Protein AF-A0A9D1N0G6-F1 (afdb_monomer_lite)

Secondary structure (DSSP, 8-state):
-PPPPHHHHHHHHHTSHHHHHHHHHHHHHHHHHHHHHHHHHHHHHHHHHT--EEEEE-PPPHHHHHHHHHHHHHTTTT-GGGHHHHHHHHH-TTTTS---S-EEEEE---TTT-TT--HHHHHHHHHHHHHHH-TTEEEEEEEEEEETT---SS-HHHHHHHHT-EEE-TTS-EEEPEEEEEEESS---EEEEEEEETTEEEEEEEEEHHHHHHHHHHHHHHHHHTTPPP--TTS-HHHHHHHHHHHHHHHHHHHSHHHHHHHIIIIIHHHHHHHHHHHHHT-SS---PPPPTTS-GGGSHHHHHHTT--

Sequence (310 aa):
MIKPTMFDAFVNTMKKSHIAKQSAKKAVAHAQQNAAKLEQTAQDILTKSGADAKVSCRVKSVDSTASKQIRYLKDFDTYENKRNDVLNIILGSGMREIIGDSYGMRFIYNAEKTKGKDTAKLIYDTMLDYAKNKKDFSVSVIENYFGNGIKPYADNSVMQNFAKLTYKNPRGQICHTTSVNAPKKSGYTRTNTSANIFGVNTEIQGGGKLTTLWGDVEHFLYDVRMGKSPDLSKLTDEQKIIAKSIINDYKALTANNKQHEVFNKEYLSKIWGSLRKSEIKGLDTPELPAFPQGFPDTLRAENIMKLAHV

Radius of gyration: 20.38 Å; chains: 1; bounding box: 54×47×48 Å

pLDDT: mean 74.46, std 13.84, range [32.88, 94.69]

Organism: NCBI:txid2840847

InterPro domains:
  IPR043519 Nucleotidyltransferase superfamily [G3DSA:3.30.460.10] (13-206)

Structure (mmCIF, N/CA/C/O backbone):
data_AF-A0A9D1N0G6-F1
#
_entry.id   AF-A0A9D1N0G6-F1
#
loop_
_atom_site.group_PDB
_atom_site.id
_atom_site.type_symbol
_atom_site.label_atom_id
_atom_site.label_alt_id
_atom_site.label_comp_id
_atom_site.label_asym_id
_atom_site.label_entity_id
_atom_site.label_seq_id
_atom_site.pdbx_PDB_ins_code
_atom_site.Cartn_x
_atom_site.Cartn_y
_atom_site.Cartn_z
_atom_site.occupancy
_atom_site.B_iso_or_equiv
_atom_site.auth_seq_id
_atom_site.auth_comp_id
_atom_site.auth_asym_id
_atom_site.auth_atom_id
_atom_site.pdbx_PDB_model_num
ATOM 1 N N . MET A 1 1 ? -27.594 -29.798 -18.840 1.00 42.28 1 MET A N 1
ATOM 2 C CA . MET A 1 1 ? -27.078 -28.417 -18.692 1.00 42.28 1 MET A CA 1
ATOM 3 C C . MET A 1 1 ? -27.378 -27.958 -17.275 1.00 42.28 1 MET A C 1
ATOM 5 O O . MET A 1 1 ? -28.549 -27.835 -16.937 1.00 42.28 1 MET A O 1
ATOM 9 N N . ILE A 1 2 ? -26.361 -27.788 -16.429 1.00 43.81 2 ILE A N 1
ATOM 10 C CA . ILE A 1 2 ? -26.557 -27.237 -15.080 1.00 43.81 2 ILE A CA 1
ATOM 11 C C . ILE A 1 2 ? -26.850 -25.745 -15.256 1.00 43.81 2 ILE A C 1
ATOM 13 O O . ILE A 1 2 ? -26.057 -25.035 -15.874 1.00 43.81 2 ILE A O 1
ATOM 17 N N . LYS A 1 3 ? -28.018 -25.279 -14.797 1.00 43.78 3 LYS A N 1
ATOM 18 C CA . LYS A 1 3 ? -28.353 -23.851 -14.855 1.00 43.78 3 LYS A CA 1
ATOM 19 C C . LYS A 1 3 ? -27.408 -23.094 -13.912 1.00 43.78 3 LYS A C 1
ATOM 21 O O . LYS A 1 3 ? -27.254 -23.542 -12.775 1.00 43.78 3 LYS A O 1
ATOM 26 N N . PRO A 1 4 ? -26.799 -21.974 -14.343 1.00 52.84 4 PRO A N 1
ATOM 27 C CA . PRO A 1 4 ? -26.012 -21.142 -13.444 1.00 52.84 4 PRO A CA 1
ATOM 28 C C . PRO A 1 4 ? -26.885 -20.707 -12.268 1.00 52.84 4 PRO A C 1
ATOM 30 O O . PRO A 1 4 ? -28.045 -20.324 -12.449 1.00 52.84 4 PRO A O 1
ATOM 33 N N . THR A 1 5 ? -26.336 -20.790 -11.061 1.00 70.44 5 THR A N 1
ATOM 34 C CA . THR A 1 5 ? -27.016 -20.303 -9.861 1.00 70.44 5 THR A CA 1
ATOM 35 C C . THR A 1 5 ? -27.226 -18.786 -9.966 1.00 70.44 5 THR A C 1
ATOM 37 O O . THR A 1 5 ? -26.545 -18.100 -10.733 1.00 70.44 5 THR A O 1
ATOM 40 N N . MET A 1 6 ? -28.145 -18.211 -9.177 1.00 64.12 6 MET A N 1
ATOM 41 C CA . MET A 1 6 ? -28.275 -16.741 -9.108 1.00 64.12 6 MET A CA 1
ATOM 42 C C . MET A 1 6 ? -26.950 -16.065 -8.727 1.00 64.12 6 MET A C 1
ATOM 44 O O . MET A 1 6 ? -26.670 -14.946 -9.156 1.00 64.12 6 MET A O 1
ATOM 48 N N . PHE A 1 7 ? -26.114 -16.775 -7.969 1.00 65.75 7 PHE A N 1
ATOM 49 C CA . PHE A 1 7 ? -24.772 -16.346 -7.624 1.00 65.75 7 PHE A CA 1
ATOM 50 C C . PHE A 1 7 ? -23.838 -16.311 -8.848 1.00 65.75 7 PHE A C 1
ATOM 52 O O . PHE A 1 7 ? -23.181 -15.299 -9.089 1.00 65.75 7 PHE A O 1
ATOM 59 N N . ASP A 1 8 ? -23.851 -17.349 -9.686 1.00 65.88 8 ASP A N 1
ATOM 60 C CA . ASP A 1 8 ? -23.075 -17.382 -10.933 1.00 65.88 8 ASP A CA 1
ATOM 61 C C . ASP A 1 8 ? -23.524 -16.288 -11.909 1.00 65.88 8 ASP A C 1
ATOM 63 O O . ASP A 1 8 ? -22.701 -15.620 -12.536 1.00 65.88 8 ASP A O 1
ATOM 67 N N . ALA A 1 9 ? -24.836 -16.052 -12.012 1.00 71.00 9 ALA A N 1
ATOM 68 C CA . ALA A 1 9 ? -25.393 -14.976 -12.829 1.00 71.00 9 ALA A CA 1
ATOM 69 C C . ALA A 1 9 ? -24.945 -13.588 -12.333 1.00 71.00 9 ALA A C 1
ATOM 71 O O . ALA A 1 9 ? -24.590 -12.720 -13.139 1.00 71.00 9 ALA A O 1
ATOM 72 N N . PHE A 1 10 ? -24.900 -13.391 -11.014 1.00 73.38 10 PHE A N 1
ATOM 73 C CA . PHE A 1 10 ? -24.382 -12.179 -10.385 1.00 73.38 10 PHE A CA 1
ATOM 74 C C . PHE A 1 10 ? -22.885 -11.980 -10.662 1.00 73.38 10 PHE A C 1
ATOM 76 O O . PHE A 1 10 ? -22.494 -10.931 -11.180 1.00 73.38 10 PHE A O 1
ATOM 83 N N . VAL A 1 11 ? -22.052 -12.995 -10.405 1.00 71.94 11 VAL A N 1
ATOM 84 C CA . VAL A 1 11 ? -20.603 -12.955 -10.665 1.00 71.94 11 VAL A CA 1
ATOM 85 C C . VAL A 1 11 ? -20.325 -12.653 -12.139 1.00 71.94 11 VAL A C 1
ATOM 87 O O . VAL A 1 11 ? -19.529 -11.765 -12.454 1.00 71.94 11 VAL A O 1
ATOM 90 N N . ASN A 1 12 ? -21.017 -13.328 -13.056 1.00 74.94 12 ASN A N 1
ATOM 91 C CA . ASN A 1 12 ? -20.853 -13.123 -14.496 1.00 74.94 12 ASN A CA 1
ATOM 92 C C . ASN A 1 12 ? -21.311 -11.733 -14.955 1.00 74.94 12 ASN A C 1
ATOM 94 O O . ASN A 1 12 ? -20.715 -11.156 -15.865 1.00 74.94 12 ASN A O 1
ATOM 98 N N . THR A 1 13 ? -22.328 -11.160 -14.311 1.00 77.62 13 THR A N 1
ATOM 99 C CA . THR A 1 13 ? -22.779 -9.790 -14.591 1.00 77.62 13 THR A CA 1
ATOM 100 C C . THR A 1 13 ? -21.769 -8.760 -14.099 1.00 77.62 13 THR A C 1
ATOM 102 O O . THR A 1 13 ? -21.418 -7.843 -14.839 1.00 77.62 13 THR A O 1
ATOM 105 N N . MET A 1 14 ? -21.234 -8.937 -12.892 1.00 71.81 14 MET A N 1
ATOM 106 C CA . MET A 1 14 ? -20.288 -7.995 -12.292 1.00 71.81 14 MET A CA 1
ATOM 107 C C . MET A 1 14 ? -18.887 -8.063 -12.914 1.00 71.81 14 MET A C 1
ATOM 109 O O . MET A 1 14 ? -18.167 -7.067 -12.912 1.00 71.81 14 MET A O 1
ATOM 113 N N . LYS A 1 15 ? -18.517 -9.190 -13.539 1.00 76.06 15 LYS A N 1
ATOM 114 C CA . LYS A 1 15 ? -17.307 -9.305 -14.374 1.00 76.06 15 LYS A CA 1
ATOM 115 C C . LYS A 1 15 ? -17.353 -8.420 -15.629 1.00 76.06 15 LYS A C 1
ATOM 117 O O . LYS A 1 15 ? -16.303 -8.158 -16.220 1.00 76.06 15 LYS A O 1
ATOM 122 N N . LYS A 1 16 ? -18.532 -7.945 -16.055 1.00 80.88 16 LYS A N 1
ATOM 123 C CA . LYS A 1 16 ? -18.664 -7.059 -17.222 1.00 80.88 16 LYS A CA 1
ATOM 124 C C . LYS A 1 16 ? -18.065 -5.688 -16.910 1.00 80.88 16 LYS A C 1
ATOM 126 O O . LYS A 1 16 ? -18.483 -5.011 -15.974 1.00 80.88 16 LYS A O 1
ATOM 131 N N . SER A 1 17 ? -17.130 -5.240 -17.752 1.00 76.62 17 SER A N 1
ATOM 132 C CA . SER A 1 17 ? -16.357 -4.009 -17.520 1.00 76.62 17 SER A CA 1
ATOM 133 C C . SER A 1 17 ? -17.223 -2.767 -17.275 1.00 76.62 17 SER A C 1
ATOM 135 O O . SER A 1 17 ? -16.953 -2.008 -16.350 1.00 76.62 17 SER A O 1
ATOM 137 N N . HIS A 1 18 ? -18.297 -2.571 -18.046 1.00 79.19 18 HIS A N 1
ATOM 138 C CA . HIS A 1 18 ? -19.173 -1.405 -17.885 1.00 79.19 18 HIS A CA 1
ATOM 139 C C . HIS A 1 18 ? -19.944 -1.412 -16.552 1.00 79.19 18 HIS A C 1
ATOM 141 O O . HIS A 1 18 ? -20.094 -0.354 -15.943 1.00 79.19 18 HIS A O 1
ATOM 147 N N . ILE A 1 19 ? -20.368 -2.584 -16.063 1.00 79.38 19 ILE A N 1
ATOM 148 C CA . ILE A 1 19 ? -21.048 -2.731 -14.765 1.00 79.38 19 ILE A CA 1
ATOM 149 C C . ILE A 1 19 ? -20.065 -2.468 -13.619 1.00 79.38 19 ILE A C 1
ATOM 151 O O . ILE A 1 19 ? -20.352 -1.660 -12.733 1.00 79.38 19 ILE A O 1
ATOM 155 N N . ALA A 1 20 ? -18.870 -3.066 -13.675 1.00 74.12 20 ALA A N 1
ATOM 156 C CA . ALA A 1 20 ? -17.806 -2.799 -12.708 1.00 74.12 20 ALA A CA 1
ATOM 157 C C . ALA A 1 20 ? -17.442 -1.303 -12.670 1.00 74.12 20 ALA A C 1
ATOM 159 O O . ALA A 1 20 ? -17.350 -0.707 -11.602 1.00 74.12 20 ALA A O 1
ATOM 160 N N . LYS A 1 21 ? -17.336 -0.637 -13.829 1.00 78.62 21 LYS A N 1
ATOM 161 C CA . LYS A 1 21 ? -17.088 0.813 -13.892 1.00 78.62 21 LYS A CA 1
ATOM 162 C C . LYS A 1 21 ? -18.201 1.639 -13.246 1.00 78.62 21 LYS A C 1
ATOM 164 O O . LYS A 1 21 ? -17.897 2.615 -12.566 1.00 78.62 21 LYS A O 1
ATOM 169 N N . GLN A 1 22 ? -19.473 1.284 -13.428 1.00 76.56 22 GLN A N 1
ATOM 170 C CA . GLN A 1 22 ? -20.581 1.991 -12.770 1.00 76.56 22 GLN A CA 1
ATOM 171 C C . GLN A 1 22 ? -20.542 1.833 -11.244 1.00 76.56 22 GLN A C 1
ATOM 173 O O . GLN A 1 22 ? -20.707 2.820 -10.527 1.00 76.56 22 GLN A O 1
ATOM 178 N N . SER A 1 23 ? -20.270 0.622 -10.752 1.00 74.25 23 SER A N 1
ATOM 179 C CA . SER A 1 23 ? -20.061 0.360 -9.322 1.00 74.25 23 SER A CA 1
ATOM 180 C C . SER A 1 23 ? -18.868 1.163 -8.777 1.00 74.25 23 SER A C 1
ATOM 182 O O . SER A 1 23 ? -18.991 1.892 -7.791 1.00 74.25 23 SER A O 1
ATOM 184 N N . ALA A 1 24 ? -17.745 1.148 -9.499 1.00 72.56 24 ALA A N 1
ATOM 185 C CA . ALA A 1 24 ? -16.536 1.888 -9.160 1.00 72.56 24 ALA A CA 1
ATOM 186 C C . ALA A 1 24 ? -16.739 3.412 -9.083 1.00 72.56 24 ALA A C 1
ATOM 188 O O . ALA A 1 24 ? -16.196 4.048 -8.182 1.00 72.56 24 ALA A O 1
ATOM 189 N N . LYS A 1 25 ? -17.536 4.012 -9.981 1.00 73.75 25 LYS A N 1
ATOM 190 C CA . LYS A 1 25 ? -17.844 5.457 -9.949 1.00 73.75 25 LYS A CA 1
ATOM 191 C C . LYS A 1 25 ? -18.489 5.879 -8.631 1.00 73.75 25 LYS A C 1
ATOM 193 O O . LYS A 1 25 ? -18.084 6.884 -8.054 1.00 73.75 25 LYS A O 1
ATOM 198 N N . LYS A 1 26 ? -19.464 5.104 -8.145 1.00 72.25 26 LYS A N 1
ATOM 199 C CA . LYS A 1 26 ? -20.158 5.389 -6.880 1.00 72.25 26 LYS A CA 1
ATOM 200 C C . LYS A 1 26 ? -19.202 5.308 -5.687 1.00 72.25 26 LYS A C 1
ATOM 202 O O . LYS A 1 26 ? -19.189 6.214 -4.859 1.00 72.25 26 LYS A O 1
ATOM 207 N N . ALA A 1 27 ? -18.364 4.270 -5.646 1.00 70.00 27 ALA A N 1
ATOM 208 C CA . ALA A 1 27 ? -17.370 4.093 -4.587 1.00 70.00 27 ALA A CA 1
ATOM 209 C C . ALA A 1 27 ? -16.342 5.241 -4.552 1.00 70.00 27 ALA A C 1
ATOM 211 O O . ALA A 1 27 ? -16.072 5.796 -3.489 1.00 70.00 27 ALA A O 1
ATOM 212 N N . VAL A 1 28 ? -15.814 5.644 -5.714 1.00 69.38 28 VAL A N 1
ATOM 213 C CA . VAL A 1 28 ? -14.821 6.729 -5.812 1.00 69.38 28 VAL A CA 1
ATOM 214 C C . VAL A 1 28 ? -15.413 8.085 -5.420 1.00 69.38 28 VAL A C 1
ATOM 216 O O . VAL A 1 28 ? -14.761 8.835 -4.699 1.00 69.38 28 VAL A O 1
ATOM 219 N N . ALA A 1 29 ? -16.648 8.392 -5.823 1.00 70.31 29 ALA A N 1
ATOM 220 C CA . ALA A 1 29 ? -17.301 9.645 -5.441 1.00 70.31 29 ALA A CA 1
ATOM 221 C C . ALA A 1 29 ? -17.489 9.760 -3.916 1.00 70.31 29 ALA A C 1
ATOM 223 O O . ALA A 1 29 ? -17.187 10.798 -3.330 1.00 70.31 29 ALA A O 1
ATOM 224 N N . HIS A 1 30 ? -17.919 8.681 -3.254 1.00 69.38 30 HIS A N 1
ATOM 225 C CA . HIS A 1 30 ? -18.057 8.653 -1.794 1.00 69.38 30 HIS A CA 1
ATOM 226 C C . HIS A 1 30 ? -16.697 8.818 -1.094 1.00 69.38 30 HIS A C 1
ATOM 228 O O . HIS A 1 30 ? -16.562 9.577 -0.136 1.00 69.38 30 HIS A O 1
ATOM 234 N N . ALA A 1 31 ? -15.665 8.132 -1.590 1.00 66.62 31 ALA A N 1
ATOM 235 C CA . ALA A 1 31 ? -14.303 8.257 -1.083 1.00 66.62 31 ALA A CA 1
ATOM 236 C C . ALA A 1 31 ? -13.778 9.698 -1.155 1.00 66.62 31 ALA A C 1
ATOM 238 O O . ALA A 1 31 ? -13.200 10.196 -0.193 1.00 66.62 31 ALA A O 1
ATOM 239 N N . GLN A 1 32 ? -14.014 10.377 -2.279 1.00 69.19 32 GLN A N 1
ATOM 240 C CA . GLN A 1 32 ? -13.614 11.769 -2.484 1.00 69.19 32 GLN A CA 1
ATOM 241 C C . GLN A 1 32 ? -14.307 12.717 -1.502 1.00 69.19 32 GLN A C 1
ATOM 243 O O . GLN A 1 32 ? -13.653 13.602 -0.959 1.00 69.19 32 GLN A O 1
ATOM 248 N N . GLN A 1 33 ? -15.591 12.494 -1.202 1.00 70.69 33 GLN A N 1
ATOM 249 C CA . GLN A 1 33 ? -16.326 13.289 -0.209 1.00 70.69 33 GLN A CA 1
ATOM 250 C C . GLN A 1 33 ? -15.733 13.177 1.204 1.00 70.69 33 GLN A C 1
ATOM 252 O O . GLN A 1 33 ? -15.809 14.127 1.980 1.00 70.69 33 GLN A O 1
ATOM 257 N N . ASN A 1 34 ? -15.122 12.036 1.538 1.00 70.69 34 ASN A N 1
ATOM 258 C CA . ASN A 1 34 ? -14.528 11.789 2.853 1.00 70.69 34 ASN A CA 1
ATOM 259 C C . ASN A 1 34 ? -12.998 11.926 2.881 1.00 70.69 34 ASN A C 1
ATOM 261 O O . ASN A 1 34 ? -12.411 11.758 3.947 1.00 70.69 34 ASN A O 1
ATOM 265 N N . ALA A 1 35 ? -12.347 12.266 1.762 1.00 70.06 35 ALA A N 1
ATOM 266 C CA . ALA A 1 35 ? -10.888 12.265 1.633 1.00 70.06 35 ALA A CA 1
ATOM 267 C C . ALA A 1 35 ? -10.178 13.135 2.687 1.00 70.06 35 ALA A C 1
ATOM 269 O O . ALA A 1 35 ? -9.199 12.689 3.275 1.00 70.06 35 ALA A O 1
ATOM 270 N N . ALA A 1 36 ? -10.716 14.320 2.995 1.00 69.94 36 ALA A N 1
ATOM 271 C CA . ALA A 1 36 ? -10.147 15.213 4.009 1.00 69.94 36 ALA A CA 1
ATOM 272 C C . ALA A 1 36 ? -10.248 14.638 5.437 1.00 69.94 36 ALA A C 1
ATOM 274 O O . ALA A 1 36 ? -9.289 14.682 6.201 1.00 69.94 36 ALA A O 1
ATOM 275 N N . LYS A 1 37 ? -11.392 14.039 5.800 1.00 76.19 37 LYS A N 1
ATOM 276 C CA . LYS A 1 37 ? -11.573 13.373 7.109 1.00 76.19 37 LYS A CA 1
ATOM 277 C C . LYS A 1 37 ? -10.681 12.152 7.240 1.00 76.19 37 LYS A C 1
ATOM 279 O O . LYS A 1 37 ? -10.153 11.848 8.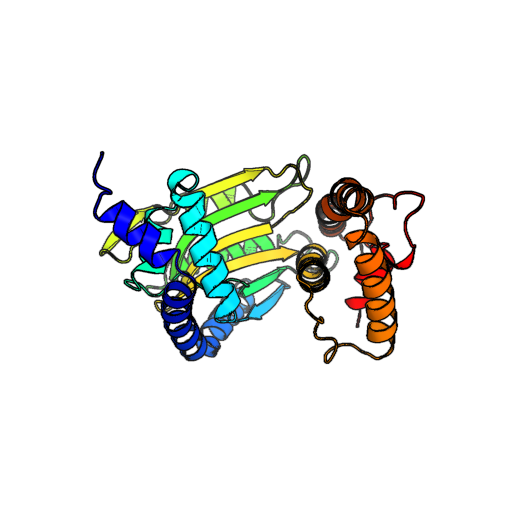312 1.00 76.19 37 LYS A O 1
ATOM 284 N N . LEU A 1 38 ? -10.553 11.444 6.125 1.00 74.19 38 LEU A N 1
ATOM 285 C CA . LEU A 1 38 ? -9.678 10.312 6.003 1.00 74.19 38 LEU A CA 1
ATOM 286 C C . LEU A 1 38 ? -8.237 10.758 6.290 1.00 74.19 38 LEU A C 1
ATOM 288 O O . LEU A 1 38 ? -7.643 10.265 7.250 1.00 74.19 38 LEU A O 1
ATOM 292 N N . GLU A 1 39 ? -7.717 11.724 5.539 1.00 73.12 39 GLU A N 1
ATOM 293 C CA . GLU A 1 39 ? -6.381 12.295 5.724 1.00 73.12 39 GLU A CA 1
ATOM 294 C C . GLU A 1 39 ? -6.140 12.780 7.161 1.00 73.12 39 GLU A C 1
ATOM 296 O O . GLU A 1 39 ? -5.148 12.382 7.775 1.00 73.12 39 GLU A O 1
ATOM 301 N N . GLN A 1 40 ? -7.100 13.506 7.744 1.00 78.31 40 GLN A N 1
ATOM 302 C CA . GLN A 1 40 ? -7.035 13.945 9.139 1.00 78.31 40 GLN A CA 1
ATOM 303 C C . GLN A 1 40 ? -6.877 12.772 10.115 1.00 78.31 40 GLN A C 1
ATOM 305 O O . GLN A 1 40 ? -6.040 12.825 11.008 1.00 78.31 40 GLN A O 1
ATOM 310 N N . THR A 1 41 ? -7.624 11.679 9.934 1.00 81.12 41 THR A N 1
ATOM 311 C CA . THR A 1 41 ? -7.532 10.507 10.828 1.00 81.12 41 THR A CA 1
ATOM 312 C C . THR A 1 41 ? -6.144 9.885 10.809 1.00 81.12 41 THR A C 1
ATOM 314 O O . THR A 1 41 ? -5.628 9.480 11.849 1.00 81.12 41 THR A O 1
ATOM 317 N N . ALA A 1 42 ? -5.521 9.802 9.636 1.00 75.88 42 ALA A N 1
ATOM 318 C CA . ALA A 1 42 ? -4.175 9.259 9.543 1.00 75.88 42 ALA A CA 1
ATOM 319 C C . ALA A 1 42 ? -3.132 10.215 10.126 1.00 75.88 42 ALA A C 1
ATOM 321 O O . ALA A 1 42 ? -2.212 9.753 10.803 1.00 75.88 42 ALA A O 1
ATOM 322 N N . GLN A 1 43 ? -3.308 11.526 9.947 1.00 77.62 43 GLN A N 1
ATOM 323 C CA . GLN A 1 43 ? -2.469 12.519 10.611 1.00 77.62 43 GLN A CA 1
ATOM 324 C C . GLN A 1 43 ? -2.619 12.460 12.139 1.00 77.62 43 GLN A C 1
ATOM 326 O O . GLN A 1 43 ? -1.623 12.559 12.856 1.00 77.62 43 GLN A O 1
ATOM 331 N N . ASP A 1 44 ? -3.827 12.221 12.649 1.00 84.00 44 ASP A N 1
ATOM 332 C CA . ASP A 1 44 ? -4.085 12.053 14.080 1.00 84.00 44 ASP A CA 1
ATOM 333 C C . ASP A 1 44 ? -3.425 10.784 14.632 1.00 84.00 44 ASP A C 1
ATOM 335 O O . ASP A 1 44 ? -2.807 10.835 15.695 1.00 84.00 44 ASP A O 1
ATOM 339 N N . ILE A 1 45 ? -3.527 9.652 13.920 1.00 84.25 45 ILE A N 1
ATOM 340 C CA . ILE A 1 45 ? -2.850 8.399 14.297 1.00 84.25 45 ILE A CA 1
ATOM 341 C C . ILE A 1 45 ? -1.341 8.630 14.364 1.00 84.25 45 ILE A C 1
ATOM 343 O O . ILE A 1 45 ? -0.715 8.254 15.353 1.00 84.25 45 ILE A O 1
ATOM 347 N N . LEU A 1 46 ? -0.758 9.286 13.355 1.00 78.75 46 LEU A N 1
ATOM 348 C CA . LEU A 1 46 ? 0.665 9.618 13.366 1.00 78.75 46 LEU A CA 1
ATOM 349 C C . LEU A 1 46 ? 1.035 10.496 14.557 1.00 78.75 46 LEU A C 1
ATOM 351 O O . LEU A 1 46 ? 1.915 10.134 15.336 1.00 78.75 46 LEU A O 1
ATOM 355 N N . THR A 1 47 ? 0.321 11.605 14.733 1.00 83.88 47 THR A N 1
ATOM 356 C CA . THR A 1 47 ? 0.591 12.581 15.793 1.00 83.88 47 THR A CA 1
ATOM 357 C C . THR A 1 47 ? 0.516 11.926 17.171 1.00 83.88 47 THR A C 1
ATOM 359 O O . THR A 1 47 ? 1.414 12.107 17.989 1.00 83.88 47 THR A O 1
ATOM 362 N N . LYS A 1 48 ? -0.510 11.103 17.420 1.00 87.69 48 LYS A N 1
ATOM 363 C CA . LYS A 1 48 ? -0.688 10.406 18.702 1.00 87.69 48 LYS A CA 1
ATOM 364 C C . LYS A 1 48 ? 0.303 9.279 18.928 1.00 87.69 48 LYS A C 1
ATOM 366 O O . LYS A 1 48 ? 0.720 9.075 20.063 1.00 87.69 48 LYS A O 1
ATOM 371 N N . SER A 1 49 ? 0.689 8.565 17.874 1.00 83.62 49 SER A N 1
ATOM 372 C CA . SER A 1 49 ? 1.700 7.512 17.987 1.00 83.62 49 SER A CA 1
ATOM 373 C C . SER A 1 49 ? 3.076 8.061 18.380 1.00 83.62 49 SER A C 1
ATOM 375 O O . SER A 1 49 ? 3.916 7.311 18.876 1.00 83.62 49 SER A O 1
ATOM 377 N N . GLY A 1 50 ? 3.325 9.357 18.137 1.00 81.56 50 GLY A N 1
ATOM 378 C CA . GLY A 1 50 ? 4.640 9.975 18.306 1.00 81.56 50 GLY A CA 1
ATOM 379 C C . GLY A 1 50 ? 5.707 9.362 17.392 1.00 81.56 50 GLY A C 1
ATOM 380 O O . GLY A 1 50 ? 6.900 9.491 17.666 1.00 81.56 50 GLY A O 1
ATOM 381 N N . ALA A 1 51 ? 5.282 8.645 16.349 1.00 75.44 51 ALA A N 1
ATOM 382 C CA . ALA A 1 51 ? 6.148 7.955 15.412 1.00 75.44 51 ALA A CA 1
ATOM 383 C C . ALA A 1 51 ? 6.692 8.929 14.357 1.00 75.44 51 ALA A C 1
ATOM 385 O O . ALA A 1 51 ? 5.955 9.765 13.834 1.00 75.44 51 ALA A O 1
ATOM 386 N N . ASP A 1 52 ? 7.970 8.783 14.001 1.00 71.75 52 ASP A N 1
ATOM 387 C CA . ASP A 1 52 ? 8.540 9.481 12.846 1.00 71.75 52 ASP A CA 1
ATOM 388 C C . ASP A 1 52 ? 8.067 8.781 11.565 1.00 71.75 52 ASP A C 1
ATOM 390 O O . ASP A 1 52 ? 8.538 7.709 11.184 1.00 71.75 52 ASP A O 1
ATOM 394 N N . ALA A 1 53 ? 7.038 9.331 10.935 1.00 69.44 53 ALA A N 1
ATOM 395 C CA . ALA A 1 53 ? 6.456 8.780 9.725 1.00 69.44 53 ALA A CA 1
ATOM 396 C C . ALA A 1 53 ? 5.764 9.879 8.921 1.00 69.44 53 ALA A C 1
ATOM 398 O O . ALA A 1 53 ? 5.389 10.930 9.438 1.00 69.44 53 ALA A O 1
ATOM 399 N N . LYS A 1 54 ? 5.580 9.615 7.630 1.00 66.56 54 LYS A N 1
ATOM 400 C CA . LYS A 1 54 ? 4.775 10.451 6.738 1.00 66.56 54 LYS A CA 1
ATOM 401 C C . LYS A 1 54 ? 3.550 9.669 6.302 1.00 66.56 54 LYS A C 1
ATOM 403 O O . LYS A 1 54 ? 3.637 8.482 5.993 1.00 66.56 54 LYS A O 1
ATOM 408 N N . VAL A 1 55 ? 2.415 10.345 6.240 1.00 65.06 55 VAL A N 1
ATOM 409 C CA . VAL A 1 55 ? 1.195 9.804 5.647 1.00 65.06 55 VAL A CA 1
ATOM 410 C C . VAL A 1 55 ? 1.008 10.430 4.276 1.00 65.06 55 VAL A C 1
ATOM 412 O O . VAL A 1 55 ? 1.210 11.625 4.090 1.00 65.06 55 VAL A O 1
ATOM 415 N N . SER A 1 56 ? 0.602 9.611 3.315 1.00 59.66 56 SER A N 1
ATOM 416 C CA . SER A 1 56 ? 0.021 10.081 2.061 1.00 59.66 56 SER A CA 1
ATOM 417 C C . SER A 1 56 ? -1.358 9.460 1.901 1.00 59.66 56 SER A C 1
ATOM 419 O O . SER A 1 56 ? -1.473 8.238 2.003 1.00 59.66 56 SER A O 1
ATOM 421 N N . CYS A 1 57 ? -2.376 10.274 1.629 1.00 58.62 57 CYS A N 1
ATOM 422 C CA . CYS A 1 57 ? -3.726 9.814 1.314 1.00 58.62 57 CYS A CA 1
ATOM 423 C C . CYS A 1 57 ? -3.967 9.938 -0.198 1.00 58.62 57 CYS A C 1
ATOM 425 O O . CYS A 1 57 ? -3.793 11.014 -0.770 1.00 58.62 57 CYS A O 1
ATOM 427 N N . ARG A 1 58 ? -4.360 8.848 -0.871 1.00 58.12 58 ARG A N 1
ATOM 428 C CA . ARG A 1 58 ? -4.768 8.881 -2.283 1.00 58.12 58 ARG A CA 1
ATOM 429 C C . ARG A 1 58 ? -6.052 8.083 -2.492 1.00 58.12 58 ARG A C 1
ATOM 431 O O . ARG A 1 58 ? -6.198 6.958 -2.027 1.00 58.12 58 ARG A O 1
ATOM 438 N N . VAL A 1 59 ? -6.983 8.656 -3.254 1.00 58.91 59 VAL A N 1
ATOM 439 C CA . VAL A 1 59 ? -8.186 7.954 -3.722 1.00 58.91 59 VAL A CA 1
ATOM 440 C C . VAL A 1 59 ? -7.900 7.331 -5.098 1.00 58.91 59 VAL A C 1
ATOM 442 O O . VAL A 1 59 ? -7.442 8.032 -6.003 1.00 58.91 59 VAL A O 1
ATOM 445 N N . LYS A 1 60 ? -8.140 6.019 -5.286 1.00 61.12 60 LYS A N 1
ATOM 446 C CA . LYS A 1 60 ? -7.990 5.349 -6.599 1.00 61.12 60 LYS A CA 1
ATOM 447 C C . LYS A 1 60 ? -8.908 5.977 -7.644 1.00 61.12 60 LYS A C 1
ATOM 449 O O . LYS A 1 60 ? -10.035 6.375 -7.360 1.00 61.12 60 LYS A O 1
ATOM 454 N N . SER A 1 61 ? -8.451 5.951 -8.894 1.00 59.03 61 SER A N 1
ATOM 455 C CA . SER A 1 61 ? -9.306 6.254 -10.037 1.00 59.03 61 SER A CA 1
ATOM 456 C C . SER A 1 61 ? -10.353 5.159 -10.261 1.00 59.03 61 SER A C 1
ATOM 458 O O . SER A 1 61 ? -10.148 3.987 -9.932 1.00 59.03 61 SER A O 1
ATOM 460 N N . VAL A 1 62 ? -11.460 5.537 -10.902 1.00 63.09 62 VAL A N 1
ATOM 461 C CA . VAL A 1 62 ? -12.577 4.642 -11.245 1.00 63.09 62 VAL A CA 1
ATOM 462 C C . VAL A 1 62 ? -12.116 3.398 -12.009 1.00 63.09 62 VAL A C 1
ATOM 464 O O . VAL A 1 62 ? -12.540 2.292 -11.686 1.00 63.09 62 VAL A O 1
ATOM 467 N N . ASP A 1 63 ? -11.229 3.542 -12.995 1.00 61.41 63 ASP A N 1
ATOM 468 C CA . ASP A 1 63 ? -10.781 2.407 -13.813 1.00 61.41 63 ASP A CA 1
ATOM 469 C C . ASP A 1 63 ? -9.926 1.405 -13.022 1.00 61.41 63 ASP A C 1
ATOM 471 O O . ASP A 1 63 ? -10.026 0.192 -13.228 1.00 61.41 63 ASP A O 1
ATOM 475 N N . SER A 1 64 ? -9.107 1.893 -12.087 1.00 63.94 64 SER A N 1
ATOM 476 C CA . SER A 1 64 ? -8.291 1.042 -11.214 1.00 63.94 64 SER A CA 1
ATOM 477 C C . SER A 1 64 ? -9.166 0.281 -10.212 1.00 63.94 64 SER A C 1
ATOM 479 O O . SER A 1 64 ? -9.027 -0.932 -10.034 1.00 63.94 64 SER A O 1
ATOM 481 N N . THR A 1 65 ? -10.144 0.980 -9.637 1.00 65.38 65 THR A N 1
ATOM 482 C CA . THR A 1 65 ? -11.204 0.443 -8.775 1.00 65.38 65 THR A CA 1
ATOM 483 C C . THR A 1 65 ? -12.004 -0.653 -9.490 1.00 65.38 65 THR A C 1
ATOM 485 O O . THR A 1 65 ? -12.102 -1.770 -8.980 1.00 65.38 65 THR A O 1
ATOM 488 N N . ALA A 1 66 ? -12.471 -0.403 -10.716 1.00 65.62 66 ALA A N 1
ATOM 489 C CA . ALA A 1 66 ? -13.196 -1.386 -11.527 1.00 65.62 66 ALA A CA 1
ATOM 490 C C . ALA A 1 66 ? -12.337 -2.615 -11.876 1.00 65.62 66 ALA A C 1
ATOM 492 O O . ALA A 1 66 ? -12.801 -3.752 -11.808 1.00 65.62 66 ALA A O 1
ATOM 493 N N . SER A 1 67 ? -11.058 -2.408 -12.202 1.00 69.12 67 SER A N 1
ATOM 494 C CA . SER A 1 67 ? -10.132 -3.506 -12.512 1.00 69.12 67 SER A CA 1
ATOM 495 C C . SER A 1 67 ? -9.902 -4.420 -11.302 1.00 69.12 67 SER A C 1
ATOM 497 O O . SER A 1 67 ? -9.865 -5.643 -11.453 1.00 69.12 67 SER A O 1
ATOM 499 N N . LYS A 1 68 ? -9.802 -3.847 -10.090 1.00 70.19 68 LYS A N 1
ATOM 500 C CA . LYS A 1 68 ? -9.674 -4.609 -8.834 1.00 70.19 68 LYS A CA 1
ATOM 501 C C . LYS A 1 68 ? -10.917 -5.472 -8.580 1.00 70.19 68 LYS A C 1
ATOM 503 O O . LYS A 1 68 ? -10.756 -6.652 -8.278 1.00 70.19 68 LYS A O 1
ATOM 508 N N . GLN A 1 69 ? -12.124 -4.929 -8.782 1.00 69.56 69 GLN A N 1
ATOM 509 C CA . GLN A 1 69 ? -13.381 -5.687 -8.659 1.00 69.56 69 GLN A CA 1
ATOM 510 C C . GLN A 1 69 ? -13.418 -6.896 -9.600 1.00 69.56 69 GLN A C 1
ATOM 512 O O . GLN A 1 69 ? -13.695 -8.015 -9.173 1.00 69.56 69 GLN A O 1
ATOM 517 N N . ILE A 1 70 ? -13.094 -6.684 -10.880 1.00 70.69 70 ILE A N 1
ATOM 518 C CA . ILE A 1 70 ? -13.100 -7.751 -11.889 1.00 70.69 70 ILE A CA 1
ATOM 519 C C . ILE A 1 70 ? -12.091 -8.843 -11.528 1.00 70.69 70 ILE A C 1
ATOM 521 O O . ILE A 1 70 ? -12.406 -10.025 -11.656 1.00 70.69 70 ILE A O 1
ATOM 525 N N . ARG A 1 71 ? -10.889 -8.471 -11.067 1.00 70.44 71 ARG A N 1
ATOM 526 C CA . ARG A 1 71 ? -9.869 -9.437 -10.637 1.00 70.44 71 ARG A CA 1
ATOM 527 C C . ARG A 1 71 ? -10.373 -10.308 -9.487 1.00 70.44 71 ARG A C 1
ATOM 529 O O . ARG A 1 71 ? -10.302 -11.524 -9.584 1.00 70.44 71 ARG A O 1
ATOM 536 N N . TYR A 1 72 ? -10.944 -9.705 -8.447 1.00 68.12 72 TYR A N 1
ATOM 537 C CA . TYR A 1 72 ? -11.474 -10.458 -7.305 1.00 68.12 72 TYR A CA 1
ATOM 538 C C . TYR A 1 72 ? -12.626 -11.394 -7.671 1.00 68.12 72 TYR A C 1
ATOM 540 O O . TYR A 1 72 ? -12.764 -12.453 -7.074 1.00 68.12 72 TYR A O 1
ATOM 548 N N . LEU A 1 73 ? -13.417 -11.052 -8.687 1.00 69.38 73 LEU A N 1
ATOM 549 C CA . LEU A 1 73 ? -14.450 -11.942 -9.211 1.00 69.38 73 LEU A CA 1
ATOM 550 C C . LEU A 1 73 ? -13.900 -13.098 -10.053 1.00 69.38 73 LEU A C 1
ATOM 552 O O . LEU A 1 73 ? -14.539 -14.146 -10.145 1.00 69.38 73 LEU A O 1
ATOM 556 N N . LYS A 1 74 ? -12.767 -12.906 -10.737 1.00 69.75 74 LYS A N 1
ATOM 557 C CA . LYS A 1 74 ? -12.102 -13.978 -11.498 1.00 69.75 74 LYS A CA 1
ATOM 558 C C . LYS A 1 74 ? -11.513 -15.034 -10.568 1.00 69.75 74 LYS A C 1
ATOM 560 O O . LYS A 1 74 ? -11.663 -16.212 -10.854 1.00 69.75 74 LYS A O 1
ATOM 565 N N . ASP A 1 75 ? -10.971 -14.589 -9.442 1.00 63.84 75 ASP A N 1
ATOM 566 C CA . ASP A 1 75 ? -10.321 -15.422 -8.429 1.00 63.84 75 ASP A CA 1
ATOM 567 C C . ASP A 1 75 ? -11.243 -15.661 -7.211 1.00 63.84 75 ASP A C 1
ATOM 569 O O . ASP A 1 75 ? -10.783 -15.823 -6.084 1.00 63.84 75 ASP A O 1
ATOM 573 N N . PHE A 1 76 ? -12.567 -15.619 -7.405 1.00 60.94 76 PHE A N 1
ATOM 574 C CA . PHE A 1 76 ? -13.537 -15.583 -6.300 1.00 60.94 76 PHE A CA 1
ATOM 575 C C . PHE A 1 76 ? -13.435 -16.794 -5.356 1.00 60.94 76 PHE A C 1
ATOM 577 O O . PHE A 1 76 ? -13.623 -16.663 -4.146 1.00 60.94 76 PHE A O 1
ATOM 584 N N . ASP A 1 77 ? -13.105 -17.964 -5.903 1.00 57.94 77 ASP A N 1
ATOM 585 C CA . ASP A 1 77 ? -13.007 -19.218 -5.150 1.00 57.94 77 ASP A CA 1
ATOM 586 C C . ASP A 1 77 ? -11.665 -19.384 -4.430 1.00 57.94 77 ASP A C 1
ATOM 588 O O . ASP A 1 77 ? -11.597 -20.042 -3.399 1.00 57.94 77 ASP A O 1
ATOM 592 N N . THR A 1 78 ? -10.606 -18.730 -4.908 1.00 56.31 78 THR A N 1
ATOM 593 C CA . THR A 1 78 ? -9.282 -18.724 -4.265 1.00 56.31 78 THR A CA 1
ATOM 594 C C . THR A 1 78 ? -9.194 -17.754 -3.084 1.00 56.31 78 THR A C 1
ATOM 596 O O . THR A 1 78 ? -8.250 -17.829 -2.298 1.00 56.31 78 THR A O 1
ATOM 599 N N . TYR A 1 79 ? -10.177 -16.865 -2.923 1.00 53.22 79 TYR A N 1
ATOM 600 C CA . TYR A 1 79 ? -10.294 -15.923 -1.808 1.00 53.22 79 TYR A CA 1
ATOM 601 C C . TYR A 1 79 ? -11.383 -16.344 -0.812 1.00 53.22 79 TYR A C 1
ATOM 603 O O . TYR A 1 79 ? -12.262 -15.558 -0.459 1.00 53.22 79 TYR A O 1
ATOM 611 N N . GLU A 1 80 ? -11.339 -17.589 -0.346 1.00 46.06 80 GLU A N 1
ATOM 612 C CA . GLU A 1 80 ? -12.366 -18.176 0.527 1.00 46.06 80 GLU A CA 1
ATOM 613 C C . GLU A 1 80 ? -12.607 -17.353 1.813 1.00 46.06 80 GLU A C 1
ATOM 615 O O . GLU A 1 80 ? -13.750 -17.149 2.224 1.00 46.06 80 GLU A O 1
ATOM 620 N N . ASN A 1 81 ? -11.553 -16.741 2.368 1.00 50.72 81 ASN A N 1
ATOM 621 C CA . ASN A 1 81 ? -11.615 -15.826 3.516 1.00 50.72 81 ASN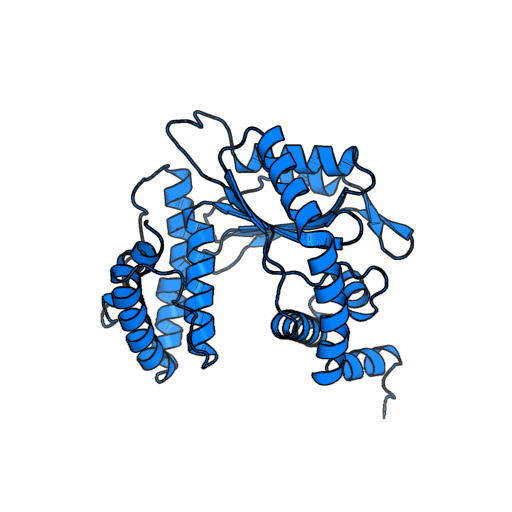 A CA 1
ATOM 622 C C . ASN A 1 81 ? -12.050 -14.384 3.179 1.00 50.72 81 ASN A C 1
ATOM 624 O O . ASN A 1 81 ? -12.253 -13.592 4.094 1.00 50.72 81 ASN A O 1
ATOM 628 N N . LYS A 1 82 ? -12.204 -14.032 1.895 1.00 53.03 82 LYS A N 1
ATOM 629 C CA . LYS A 1 82 ? -12.612 -12.690 1.434 1.00 53.03 82 LYS A CA 1
ATOM 630 C C . LYS A 1 82 ? -13.897 -12.698 0.613 1.00 53.03 82 LYS A C 1
ATOM 632 O O . LYS A 1 82 ? -14.267 -11.664 0.075 1.00 53.03 82 LYS A O 1
ATOM 637 N N . ARG A 1 83 ? -14.622 -13.817 0.508 1.00 58.72 83 ARG A N 1
ATOM 638 C CA . ARG A 1 83 ? -15.889 -13.862 -0.248 1.00 58.72 83 ARG A CA 1
ATOM 639 C C . ARG A 1 83 ? -16.898 -12.818 0.235 1.00 58.72 83 ARG A C 1
ATOM 641 O O . ARG A 1 83 ? -17.530 -12.160 -0.585 1.00 58.72 83 ARG A O 1
ATOM 648 N N . ASN A 1 84 ? -17.023 -12.633 1.549 1.00 58.56 84 ASN A N 1
ATOM 649 C CA . ASN A 1 84 ? -17.912 -11.620 2.126 1.00 58.56 84 ASN A CA 1
ATOM 650 C C . ASN A 1 84 ? -17.447 -10.194 1.801 1.00 58.56 84 ASN A C 1
ATOM 652 O O . ASN A 1 84 ? -18.269 -9.368 1.420 1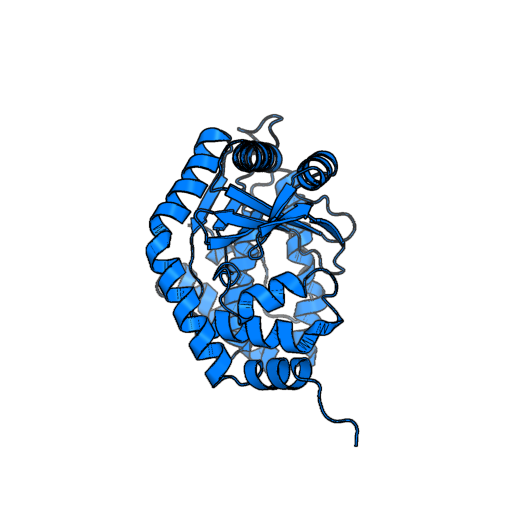.00 58.56 84 ASN A O 1
ATOM 656 N N . ASP A 1 85 ? -16.146 -9.943 1.879 1.00 56.06 85 ASP A N 1
ATOM 657 C CA . ASP A 1 85 ? -15.494 -8.677 1.527 1.00 56.06 85 ASP A CA 1
ATOM 658 C C . ASP A 1 85 ? -15.720 -8.351 0.035 1.00 56.06 85 ASP A C 1
ATOM 660 O O . ASP A 1 85 ? -16.327 -7.339 -0.324 1.00 56.06 85 ASP A O 1
ATOM 664 N N . VAL A 1 86 ? -15.433 -9.306 -0.857 1.00 56.38 86 VAL A N 1
ATOM 665 C CA . VAL A 1 86 ? -15.713 -9.207 -2.298 1.00 56.38 86 VAL A CA 1
ATOM 666 C C . VAL A 1 86 ? -17.199 -8.975 -2.579 1.00 56.38 86 VAL A C 1
ATOM 668 O O . VAL A 1 86 ? -17.539 -8.190 -3.458 1.00 56.38 86 VAL A O 1
ATOM 671 N N . LEU A 1 87 ? -18.113 -9.586 -1.828 1.00 62.28 87 LEU A N 1
ATOM 672 C CA . LEU A 1 87 ? -19.543 -9.323 -1.992 1.00 62.28 87 LEU A CA 1
ATOM 673 C C . LEU A 1 87 ? -19.945 -7.926 -1.498 1.00 62.28 87 LEU A C 1
ATOM 675 O O . LEU A 1 87 ? -20.743 -7.263 -2.163 1.00 62.28 87 LEU A O 1
ATOM 679 N N . ASN A 1 88 ? -19.357 -7.436 -0.406 1.00 60.38 88 ASN A N 1
ATOM 680 C CA . ASN A 1 88 ? -19.580 -6.081 0.109 1.00 60.38 88 ASN A CA 1
ATOM 681 C C . ASN A 1 88 ? -19.076 -5.008 -0.876 1.00 60.38 88 ASN A C 1
ATOM 683 O O . ASN A 1 88 ? -19.764 -4.014 -1.117 1.00 60.38 88 ASN A O 1
ATOM 687 N N . ILE A 1 89 ? -17.924 -5.245 -1.517 1.00 54.62 89 ILE A N 1
ATOM 688 C CA . ILE A 1 89 ? -17.369 -4.433 -2.617 1.00 54.62 89 ILE A CA 1
ATOM 689 C C . ILE A 1 89 ? -18.371 -4.237 -3.752 1.00 54.62 89 ILE A C 1
ATOM 691 O O . ILE A 1 89 ? -18.464 -3.159 -4.341 1.00 54.62 89 ILE A O 1
ATOM 695 N N . ILE A 1 90 ? -19.058 -5.313 -4.115 1.00 54.12 90 ILE A N 1
ATOM 696 C CA . ILE A 1 90 ? -19.821 -5.406 -5.356 1.00 54.12 90 ILE A CA 1
ATOM 697 C C . ILE A 1 90 ? -21.253 -4.913 -5.158 1.00 54.12 90 ILE A C 1
ATOM 699 O O . ILE A 1 90 ? -21.774 -4.190 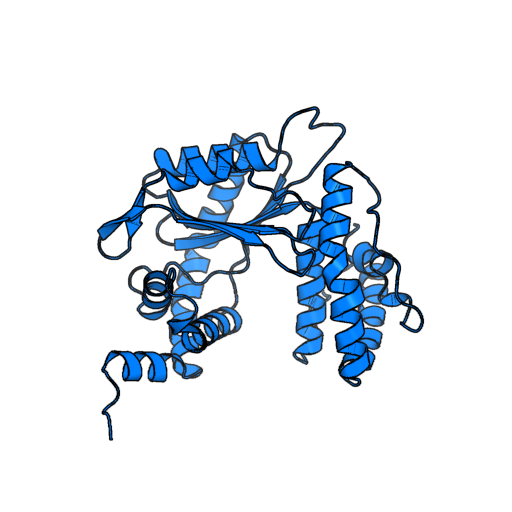-6.008 1.00 54.12 90 ILE A O 1
ATOM 703 N N . LEU A 1 91 ? -21.872 -5.272 -4.032 1.00 54.97 91 LEU A N 1
ATOM 704 C CA . LEU A 1 91 ? -23.257 -4.927 -3.715 1.00 54.97 91 LEU A CA 1
ATOM 705 C C . LEU A 1 91 ? -23.429 -3.467 -3.284 1.00 54.97 91 LEU A C 1
ATOM 707 O O . LEU A 1 91 ? -24.556 -2.990 -3.186 1.00 54.97 91 LEU A O 1
ATOM 711 N N . GLY A 1 92 ? -22.341 -2.754 -2.981 1.00 48.50 92 GLY A N 1
ATOM 712 C CA . GLY A 1 92 ? -22.412 -1.393 -2.445 1.00 48.50 92 GLY A CA 1
ATOM 713 C C . GLY A 1 92 ? -23.099 -1.305 -1.072 1.00 48.50 92 GLY A C 1
ATOM 714 O O . GLY A 1 92 ? -23.211 -0.218 -0.510 1.00 48.50 92 GLY A O 1
ATOM 715 N N . SER A 1 93 ? -23.536 -2.429 -0.495 1.00 43.97 93 SER A N 1
ATOM 716 C CA . SER A 1 93 ? -24.010 -2.539 0.880 1.00 43.97 93 SER A CA 1
ATOM 717 C C . SER A 1 93 ? -22.796 -2.479 1.802 1.00 43.97 93 SER A C 1
ATOM 719 O O . SER A 1 93 ? -22.045 -3.445 1.928 1.00 43.97 93 SER A O 1
ATOM 721 N N . GLY A 1 94 ? -22.571 -1.301 2.382 1.00 44.12 94 GLY A N 1
ATOM 722 C CA . GLY A 1 94 ? -21.282 -0.948 2.963 1.00 44.12 94 GLY A CA 1
ATOM 723 C C . GLY A 1 94 ? -20.263 -0.654 1.866 1.00 44.12 94 GLY A C 1
ATOM 724 O O . GLY A 1 94 ? -19.309 -1.412 1.754 1.00 44.12 94 GLY A O 1
ATOM 725 N N . MET A 1 95 ? -20.484 0.428 1.086 1.00 37.41 95 MET A N 1
ATOM 726 C CA . MET A 1 95 ? -19.619 1.033 0.037 1.00 37.41 95 MET A CA 1
ATOM 727 C C . MET A 1 95 ? -18.210 1.371 0.532 1.00 37.41 95 MET A C 1
ATOM 729 O O . MET A 1 95 ? -17.753 2.512 0.549 1.00 37.41 95 MET A O 1
ATOM 733 N N . ARG A 1 96 ? -17.533 0.351 1.006 1.00 43.22 96 ARG A N 1
ATOM 734 C CA . ARG A 1 96 ? -16.430 0.504 1.897 1.00 43.22 96 ARG A CA 1
ATOM 735 C C . ARG A 1 96 ? -15.164 -0.011 1.207 1.00 43.22 96 ARG A C 1
ATOM 737 O O . ARG A 1 96 ? -14.160 0.651 1.295 1.00 43.22 96 ARG A O 1
ATOM 744 N N . GLU A 1 97 ? -15.147 -1.063 0.401 1.00 38.97 97 GLU A N 1
ATOM 745 C CA . GLU A 1 97 ? -13.872 -1.738 0.062 1.00 38.97 97 GLU A CA 1
ATOM 746 C C . GLU A 1 97 ? -13.206 -1.448 -1.298 1.00 38.97 97 GLU A C 1
ATOM 748 O O . GLU A 1 97 ? -12.483 -2.290 -1.842 1.00 38.97 97 GLU A O 1
ATOM 753 N N . ILE A 1 98 ? -13.354 -0.253 -1.869 1.00 36.00 98 ILE A N 1
ATOM 754 C CA . ILE A 1 98 ? -12.609 0.042 -3.104 1.00 36.00 98 ILE A CA 1
ATOM 755 C C . ILE A 1 98 ? -11.892 1.367 -3.071 1.00 36.00 98 ILE A C 1
ATOM 757 O O . ILE A 1 98 ? -12.144 2.280 -3.851 1.00 36.00 98 ILE A O 1
ATOM 761 N N . ILE A 1 99 ? -10.888 1.389 -2.206 1.00 36.84 99 ILE A N 1
ATOM 762 C CA . ILE A 1 99 ? -9.732 2.248 -2.369 1.00 36.84 99 ILE A CA 1
ATOM 763 C C . ILE A 1 99 ? -8.504 1.411 -1.979 1.00 36.84 99 ILE A C 1
ATOM 765 O O . ILE A 1 99 ? -8.147 1.288 -0.818 1.00 36.84 99 ILE A O 1
ATOM 769 N N . GLY A 1 100 ? -7.844 0.779 -2.952 1.00 32.88 100 GLY A N 1
ATOM 770 C CA . GLY A 1 100 ? -6.383 0.970 -2.954 1.00 32.88 100 GLY A CA 1
ATOM 771 C C . GLY A 1 100 ? -6.137 2.306 -3.673 1.00 32.88 100 GLY A C 1
ATOM 772 O O . GLY A 1 100 ? -7.087 2.912 -4.102 1.00 32.88 100 GLY A O 1
ATOM 773 N N . ASP A 1 101 ? -4.975 2.852 -3.948 1.00 37.81 101 ASP A N 1
ATOM 774 C CA . ASP A 1 101 ? -3.784 2.806 -3.144 1.00 37.81 101 ASP A CA 1
ATOM 775 C C . ASP A 1 101 ? -3.926 3.904 -2.098 1.00 37.81 101 ASP A C 1
ATOM 777 O O . ASP A 1 101 ? -3.808 5.083 -2.404 1.00 37.81 101 ASP A O 1
ATOM 781 N N . SER A 1 102 ? -4.204 3.432 -0.889 1.00 44.69 102 SER A N 1
ATOM 782 C CA . SER A 1 102 ? -3.361 3.686 0.265 1.00 44.69 102 SER A CA 1
ATOM 783 C C . SER A 1 102 ? -3.474 5.067 0.891 1.00 44.69 102 SER A C 1
ATOM 785 O O . SER A 1 102 ? -2.934 6.063 0.417 1.00 44.69 102 SER A O 1
ATOM 787 N N . TYR A 1 103 ? -3.975 5.046 2.119 1.00 43.97 103 TYR A N 1
ATOM 788 C CA . TYR A 1 103 ? -3.157 5.607 3.180 1.00 43.97 103 TYR A CA 1
ATOM 789 C C . TYR A 1 103 ? -1.826 4.865 3.187 1.00 43.97 103 TYR A C 1
ATOM 791 O O . TYR A 1 103 ? -1.718 3.755 3.711 1.00 43.97 103 TYR A O 1
ATOM 799 N N . GLY A 1 104 ? -0.839 5.434 2.507 1.00 48.38 104 GLY A N 1
ATOM 800 C CA . GLY A 1 104 ? 0.538 5.003 2.654 1.00 48.38 104 GLY A CA 1
ATOM 801 C C . GLY A 1 104 ? 1.028 5.562 3.976 1.00 48.38 104 GLY A C 1
ATOM 802 O O . GLY A 1 104 ? 1.295 6.760 4.058 1.00 48.38 104 GLY A O 1
ATOM 803 N N . MET A 1 105 ? 1.106 4.728 5.010 1.00 53.25 105 MET A N 1
ATOM 804 C CA . MET A 1 105 ? 1.853 5.082 6.212 1.00 53.25 105 MET A CA 1
ATOM 805 C C . MET A 1 105 ? 3.310 4.735 5.929 1.00 53.25 105 MET A C 1
ATOM 807 O O . MET A 1 105 ? 3.723 3.580 6.024 1.00 53.25 105 MET A O 1
ATOM 811 N N . ARG A 1 106 ? 4.068 5.745 5.495 1.00 57.78 106 ARG A N 1
ATOM 812 C CA . ARG A 1 106 ? 5.496 5.634 5.204 1.00 57.78 106 ARG A CA 1
ATOM 813 C C . ARG A 1 106 ? 6.240 5.770 6.521 1.00 57.78 106 ARG A C 1
ATOM 815 O O . ARG A 1 106 ? 6.438 6.882 7.012 1.00 57.78 106 ARG A O 1
ATOM 822 N N . PHE A 1 107 ? 6.635 4.647 7.102 1.00 58.62 107 PHE A N 1
ATOM 823 C CA . PHE A 1 107 ? 7.444 4.634 8.312 1.00 58.62 107 PHE A CA 1
ATOM 824 C C . PHE A 1 107 ? 8.815 5.223 7.981 1.00 58.62 107 PHE A C 1
ATOM 826 O O . PHE A 1 107 ? 9.545 4.684 7.144 1.00 58.62 107 PHE A O 1
ATOM 833 N N . ILE A 1 108 ? 9.171 6.342 8.609 1.00 52.94 108 ILE A N 1
ATOM 834 C CA . ILE A 1 108 ? 10.522 6.876 8.508 1.00 52.94 108 ILE A CA 1
ATOM 835 C C . ILE A 1 108 ? 11.316 6.194 9.612 1.00 52.94 108 ILE A C 1
ATOM 837 O O . ILE A 1 108 ? 11.099 6.402 10.802 1.00 52.94 108 ILE A O 1
ATOM 841 N N . TYR A 1 109 ? 12.219 5.309 9.209 1.00 47.25 109 TYR A N 1
ATOM 842 C CA . TYR A 1 109 ? 13.206 4.798 10.140 1.00 47.25 109 TYR A CA 1
ATOM 843 C C . TYR A 1 109 ? 14.326 5.833 10.232 1.00 47.25 109 TYR A C 1
ATOM 845 O O . TYR A 1 109 ? 14.990 6.106 9.233 1.00 47.25 109 TYR A O 1
ATOM 853 N N . ASN A 1 110 ? 14.504 6.434 11.405 1.00 47.19 110 ASN A N 1
ATOM 854 C CA . ASN A 1 110 ? 15.634 7.306 11.692 1.00 47.19 110 ASN A CA 1
ATOM 855 C C . ASN A 1 110 ? 16.454 6.662 12.809 1.00 47.19 110 ASN A C 1
ATOM 857 O O . ASN A 1 110 ? 16.138 6.838 13.981 1.00 47.19 110 ASN A O 1
ATOM 861 N N . ALA A 1 111 ? 17.506 5.930 12.444 1.00 43.72 111 ALA A N 1
ATOM 862 C CA . ALA A 1 111 ? 18.322 5.167 13.387 1.00 43.72 111 ALA A CA 1
ATOM 863 C C . ALA A 1 111 ? 18.926 6.022 14.523 1.00 43.72 111 ALA A C 1
ATOM 865 O O . ALA A 1 111 ? 19.116 5.517 15.629 1.00 43.72 111 ALA A O 1
ATOM 866 N N . GLU A 1 112 ? 19.168 7.316 14.289 1.00 42.72 112 GLU A N 1
ATOM 867 C CA . GLU A 1 112 ? 19.734 8.234 15.284 1.00 42.72 112 GLU A CA 1
ATOM 868 C C . GLU A 1 112 ? 18.678 8.815 16.241 1.00 42.72 112 GLU A C 1
ATOM 870 O O . GLU A 1 112 ? 18.956 8.992 17.431 1.00 42.72 112 GLU A O 1
ATOM 875 N N . LYS A 1 113 ? 17.447 9.065 15.763 1.00 43.47 113 LYS A N 1
ATOM 876 C CA . LYS A 1 113 ? 16.334 9.602 16.577 1.00 43.47 113 LYS A CA 1
ATOM 877 C C . LYS A 1 113 ? 15.474 8.528 17.237 1.00 43.47 113 LYS A C 1
ATOM 879 O O . LYS A 1 113 ? 14.881 8.782 18.284 1.00 43.47 113 LYS A O 1
ATOM 884 N N . THR A 1 114 ? 15.393 7.332 16.659 1.00 48.03 114 THR A N 1
ATOM 885 C CA . THR A 1 114 ? 14.509 6.258 17.131 1.00 48.03 114 THR A CA 1
ATOM 886 C C . THR A 1 114 ? 15.222 5.238 18.013 1.00 48.03 114 THR A C 1
ATOM 888 O O . THR A 1 114 ? 14.753 4.105 18.057 1.00 48.03 114 THR A O 1
ATOM 891 N N . LYS A 1 115 ? 16.312 5.600 18.722 1.00 44.34 115 LYS A N 1
ATOM 892 C CA . LYS A 1 115 ? 17.027 4.754 19.713 1.00 44.34 115 LYS A CA 1
ATOM 893 C C . LYS A 1 115 ? 16.052 3.876 20.531 1.00 44.34 115 LYS A C 1
ATOM 895 O O . LYS A 1 115 ? 15.541 4.302 21.562 1.00 44.34 115 LYS A O 1
ATOM 900 N N . GLY A 1 116 ? 15.773 2.660 20.057 1.00 49.66 116 GLY A N 1
ATOM 901 C CA . GLY A 1 116 ? 14.883 1.685 20.700 1.00 49.66 116 GLY A CA 1
ATOM 902 C C . GLY A 1 116 ? 13.359 1.826 20.503 1.00 49.66 116 GLY A C 1
ATOM 903 O O . GLY A 1 116 ? 12.632 1.047 21.112 1.00 49.66 116 GLY A O 1
ATOM 904 N N . LYS A 1 117 ? 12.835 2.751 19.684 1.00 56.62 117 LYS A N 1
ATOM 905 C CA . LYS A 1 117 ? 11.385 2.861 19.408 1.00 56.62 117 LYS A CA 1
ATOM 906 C C . LYS A 1 117 ? 11.041 2.274 18.039 1.00 56.62 117 LYS A C 1
ATOM 908 O O . LYS A 1 117 ? 11.403 2.837 17.012 1.00 56.62 117 LYS A O 1
ATOM 913 N N . ASP A 1 118 ? 10.321 1.156 18.025 1.00 75.44 118 ASP A N 1
ATOM 914 C CA . ASP A 1 118 ? 9.804 0.556 16.792 1.00 75.44 118 ASP A CA 1
ATOM 915 C C . ASP A 1 118 ? 8.646 1.410 16.235 1.00 75.44 118 ASP A C 1
ATOM 917 O O . ASP A 1 118 ? 7.506 1.327 16.696 1.00 75.44 118 ASP A O 1
ATOM 921 N N . THR A 1 119 ? 8.958 2.265 15.251 1.00 75.69 119 THR A N 1
ATOM 922 C CA . THR A 1 119 ? 8.016 3.165 14.558 1.00 75.69 119 THR A CA 1
ATOM 923 C C . THR A 1 119 ? 6.758 2.437 14.086 1.00 75.69 119 THR A C 1
ATOM 925 O O . THR A 1 119 ? 5.651 2.951 14.248 1.00 75.69 119 THR A O 1
ATOM 928 N N . ALA A 1 120 ? 6.912 1.235 13.521 1.00 78.00 120 ALA A N 1
ATOM 929 C CA . ALA A 1 120 ? 5.779 0.469 13.017 1.00 78.00 120 ALA A CA 1
ATOM 930 C C . ALA A 1 120 ? 4.887 0.017 14.179 1.00 78.00 120 ALA A C 1
ATOM 932 O O . ALA A 1 120 ? 3.669 0.191 14.133 1.00 78.00 120 ALA A O 1
ATOM 933 N N . LYS A 1 121 ? 5.496 -0.483 15.259 1.00 83.12 121 LYS A N 1
ATOM 934 C CA . LYS A 1 121 ? 4.772 -0.879 16.468 1.00 83.12 121 LYS A CA 1
ATOM 935 C C . LYS A 1 121 ? 3.991 0.277 17.099 1.00 83.12 121 LYS A C 1
ATOM 937 O O . LYS A 1 121 ? 2.822 0.084 17.414 1.00 83.12 121 LYS A O 1
ATOM 942 N N . LEU A 1 122 ? 4.582 1.467 17.237 1.00 85.00 122 LEU A N 1
ATOM 943 C CA . LEU A 1 122 ? 3.892 2.645 17.795 1.00 85.00 122 LEU A CA 1
ATOM 944 C C . LEU A 1 122 ? 2.616 2.990 17.015 1.00 85.00 122 LEU A C 1
ATOM 946 O O . LEU A 1 122 ? 1.563 3.266 17.597 1.00 85.00 122 LEU A O 1
ATOM 950 N N . ILE A 1 123 ? 2.702 2.941 15.687 1.00 85.25 123 ILE A N 1
ATOM 951 C CA . ILE A 1 123 ? 1.567 3.201 14.803 1.00 85.25 123 ILE A CA 1
ATOM 952 C C . ILE A 1 123 ? 0.499 2.120 14.968 1.00 85.25 123 ILE A C 1
ATOM 954 O O . ILE A 1 123 ? -0.674 2.442 15.157 1.00 85.25 123 ILE A O 1
ATOM 958 N N . TYR A 1 124 ? 0.887 0.845 14.949 1.00 89.00 124 TYR A N 1
ATOM 959 C CA . TYR A 1 124 ? -0.058 -0.261 15.083 1.00 89.00 124 TYR A CA 1
ATOM 960 C C . TYR A 1 124 ? -0.728 -0.322 16.457 1.00 89.00 124 TYR A C 1
ATOM 962 O O . TYR A 1 124 ? -1.926 -0.593 16.527 1.00 89.00 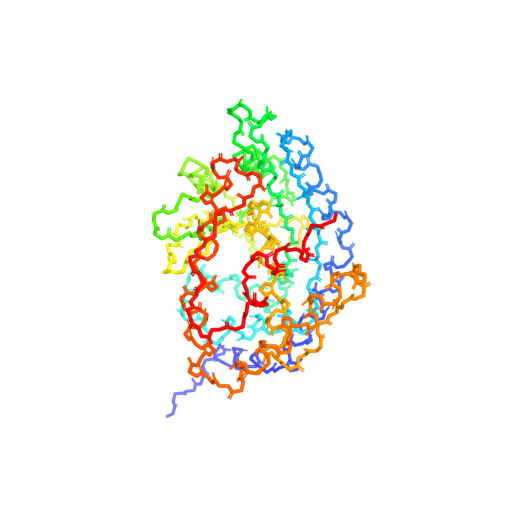124 TYR A O 1
ATOM 970 N N . ASP A 1 125 ? -0.005 -0.014 17.532 1.00 90.12 125 ASP A N 1
ATOM 971 C CA . ASP A 1 125 ? -0.573 0.096 18.877 1.00 90.12 125 ASP A CA 1
ATOM 972 C C . ASP A 1 125 ? -1.589 1.252 18.953 1.00 90.12 125 ASP A C 1
ATOM 974 O O . ASP A 1 125 ? -2.663 1.101 19.537 1.00 90.12 125 ASP A O 1
ATOM 978 N N . THR A 1 126 ? -1.319 2.374 18.278 1.00 90.88 126 THR A N 1
ATOM 979 C CA . THR A 1 126 ? -2.269 3.498 18.178 1.00 90.88 126 THR A CA 1
ATOM 980 C C . THR A 1 126 ? -3.507 3.127 17.356 1.00 90.88 126 THR A C 1
ATOM 982 O O . THR A 1 126 ? -4.630 3.470 17.719 1.00 90.88 126 THR A O 1
ATOM 985 N N . MET A 1 127 ? -3.336 2.379 16.263 1.00 90.56 127 MET A N 1
ATOM 986 C CA . MET A 1 127 ? -4.459 1.857 15.478 1.00 90.56 127 MET A CA 1
ATOM 987 C C . MET A 1 127 ? -5.309 0.861 16.279 1.00 90.56 127 MET A C 1
ATOM 989 O O . MET A 1 127 ? -6.534 0.870 16.158 1.00 90.56 127 MET A O 1
ATOM 993 N N . LEU A 1 128 ? -4.678 0.021 17.108 1.00 92.69 128 LEU A N 1
ATOM 994 C CA . LEU A 1 128 ? -5.365 -0.882 18.036 1.00 92.69 128 LEU A CA 1
ATOM 995 C C . LEU A 1 128 ? -6.204 -0.109 19.054 1.00 92.69 128 LEU A C 1
ATOM 997 O O . LEU A 1 128 ? -7.342 -0.495 19.313 1.00 92.69 128 LEU A O 1
ATOM 1001 N N . ASP A 1 129 ? -5.657 0.967 19.620 1.00 93.31 129 ASP A N 1
ATOM 1002 C CA . ASP A 1 129 ? -6.379 1.855 20.534 1.00 93.31 129 ASP A CA 1
ATOM 1003 C C . ASP A 1 129 ? -7.602 2.486 19.855 1.00 93.31 129 ASP A C 1
ATOM 1005 O O . ASP A 1 129 ? -8.721 2.401 20.366 1.00 93.31 129 ASP A O 1
ATOM 1009 N N . TYR A 1 130 ? -7.416 3.021 18.647 1.00 91.62 130 TYR A N 1
ATOM 1010 C CA . TYR A 1 130 ? -8.508 3.578 17.852 1.00 91.62 130 TYR A CA 1
ATOM 1011 C C . TYR A 1 130 ? -9.602 2.540 17.602 1.00 91.62 130 TYR A C 1
ATOM 1013 O O . TYR A 1 130 ? -10.767 2.817 17.867 1.00 91.62 130 TYR A O 1
ATOM 1021 N N . ALA A 1 131 ? -9.243 1.330 17.172 1.00 91.00 131 ALA A N 1
ATOM 1022 C CA . ALA A 1 131 ? -10.211 0.267 16.908 1.00 91.00 131 ALA A CA 1
ATOM 1023 C C . ALA A 1 131 ? -10.994 -0.188 18.152 1.00 91.00 131 ALA A C 1
ATOM 1025 O O . ALA A 1 131 ? -12.106 -0.694 18.020 1.00 91.00 131 ALA A O 1
ATOM 1026 N N . LYS A 1 132 ? -10.436 -0.018 19.356 1.00 91.31 132 LYS A N 1
ATOM 1027 C CA . LYS A 1 132 ? -11.117 -0.336 20.621 1.00 91.31 132 LYS A CA 1
ATOM 1028 C C . LYS A 1 132 ? -12.029 0.792 21.095 1.00 91.31 132 LYS A C 1
ATOM 1030 O O . LYS A 1 132 ? -13.088 0.524 21.654 1.00 91.31 132 LYS A O 1
ATOM 1035 N N . ASN A 1 133 ? -11.615 2.040 20.881 1.00 91.06 133 ASN A N 1
ATOM 1036 C CA . ASN A 1 133 ? -12.201 3.198 21.556 1.00 91.06 133 ASN A CA 1
ATOM 1037 C C . ASN A 1 133 ? -13.022 4.117 20.637 1.00 91.06 133 ASN A C 1
ATOM 1039 O O . ASN A 1 133 ? -13.778 4.962 21.123 1.00 91.06 133 ASN A O 1
ATOM 1043 N N . LYS A 1 134 ? -12.903 3.984 19.313 1.00 88.62 134 LYS A N 1
ATOM 1044 C CA . LYS A 1 134 ? -13.594 4.827 18.328 1.00 88.62 134 LYS A CA 1
ATOM 1045 C C . LYS A 1 134 ? -14.660 4.025 17.585 1.00 88.62 134 LYS A C 1
ATOM 1047 O O . LYS A 1 134 ? -14.365 3.067 16.886 1.00 88.62 134 LYS A O 1
ATOM 1052 N N . LYS A 1 135 ? -15.928 4.437 17.709 1.00 84.31 135 LYS A N 1
ATOM 1053 C CA . LYS A 1 135 ? -17.083 3.737 17.102 1.00 84.31 135 LYS A CA 1
ATOM 1054 C C . LYS A 1 135 ? -17.056 3.720 15.570 1.00 84.31 135 LYS A C 1
ATOM 1056 O O . LYS A 1 135 ? -17.693 2.878 14.944 1.00 84.31 135 LYS A O 1
ATOM 1061 N N . ASP A 1 136 ? -16.367 4.683 14.982 1.00 83.19 136 ASP A N 1
ATOM 1062 C CA . ASP A 1 136 ? -16.196 4.899 13.552 1.00 83.19 136 ASP A CA 1
ATOM 1063 C C . ASP A 1 136 ? -14.874 4.342 13.016 1.00 83.19 136 ASP A C 1
ATOM 1065 O O . ASP A 1 136 ? -14.606 4.520 11.831 1.00 83.19 136 ASP A O 1
ATOM 1069 N N . PHE A 1 137 ? -14.087 3.647 13.845 1.00 86.75 137 PHE A N 1
ATOM 1070 C CA . PHE A 1 137 ? -12.864 2.963 13.446 1.00 86.75 137 PHE A CA 1
ATOM 1071 C C . PHE A 1 137 ? -12.965 1.476 13.792 1.00 86.75 137 PHE A C 1
ATOM 1073 O O . PHE A 1 137 ? -13.087 1.095 14.949 1.00 86.75 137 PHE A O 1
ATOM 1080 N N . SER A 1 138 ? -12.881 0.602 12.797 1.00 88.38 138 SER A N 1
ATOM 1081 C CA . SER A 1 138 ? -12.797 -0.846 13.033 1.00 88.38 138 SER A CA 1
ATOM 1082 C C . SER A 1 138 ? -11.825 -1.493 12.064 1.00 88.38 138 SER A C 1
ATOM 1084 O O . SER A 1 138 ? -11.509 -0.914 11.032 1.00 88.38 138 SER A O 1
ATOM 1086 N N . VAL A 1 139 ? -11.326 -2.682 12.389 1.00 87.94 139 VAL A N 1
ATOM 1087 C CA . VAL A 1 139 ? -10.333 -3.381 11.566 1.00 87.94 139 VAL A CA 1
ATOM 1088 C C . VAL A 1 139 ? -10.865 -4.760 11.230 1.00 87.94 139 VAL A C 1
ATOM 1090 O O . VAL A 1 139 ? -11.194 -5.522 12.131 1.00 87.94 139 VAL A O 1
ATOM 1093 N N . SER A 1 140 ? -10.971 -5.090 9.947 1.00 84.81 140 SER A N 1
ATOM 1094 C CA . SER A 1 140 ? -11.429 -6.411 9.510 1.00 84.81 140 SER A CA 1
ATOM 1095 C C . SER A 1 140 ? -10.271 -7.375 9.300 1.00 84.81 140 SER A C 1
ATOM 1097 O O . SER A 1 140 ? -10.398 -8.561 9.605 1.00 84.81 140 SER A O 1
ATOM 1099 N N . VAL A 1 141 ? -9.133 -6.878 8.813 1.00 85.12 141 VAL A N 1
ATOM 1100 C CA . VAL A 1 141 ? -7.993 -7.714 8.432 1.00 85.12 141 VAL A CA 1
ATOM 1101 C C . VAL A 1 141 ? -6.671 -6.991 8.699 1.00 85.12 141 VAL A C 1
ATOM 1103 O O . VAL A 1 141 ? -6.548 -5.805 8.400 1.00 85.12 141 VAL A O 1
ATOM 1106 N N . ILE A 1 142 ? -5.662 -7.721 9.170 1.00 87.50 142 ILE A N 1
ATOM 1107 C CA . ILE A 1 142 ? -4.248 -7.344 9.082 1.00 87.50 142 ILE A CA 1
ATOM 1108 C C . ILE A 1 142 ? -3.457 -8.456 8.374 1.00 87.50 142 ILE A C 1
ATOM 1110 O O . ILE A 1 142 ? -3.587 -9.638 8.692 1.00 87.50 142 ILE A O 1
ATOM 1114 N N . GLU A 1 143 ? -2.655 -8.087 7.378 1.00 87.00 143 GLU A N 1
ATOM 1115 C CA . GLU A 1 143 ? -1.877 -9.006 6.545 1.00 87.00 143 GLU A CA 1
ATOM 1116 C C . GLU A 1 143 ? -0.423 -8.559 6.465 1.00 87.00 143 GLU A C 1
ATOM 1118 O O . GLU A 1 143 ? -0.116 -7.490 5.942 1.00 87.00 143 GLU A O 1
ATOM 1123 N N . ASN A 1 144 ? 0.486 -9.422 6.893 1.00 87.00 144 ASN A N 1
ATOM 1124 C CA . ASN A 1 144 ? 1.909 -9.259 6.649 1.00 87.00 144 ASN A CA 1
ATOM 1125 C C . ASN A 1 144 ? 2.308 -9.964 5.359 1.00 87.00 144 ASN A C 1
ATOM 1127 O O . ASN A 1 144 ? 2.177 -11.180 5.235 1.00 87.00 144 ASN A O 1
ATOM 1131 N N . TYR A 1 145 ? 2.881 -9.212 4.432 1.00 82.31 145 TYR A N 1
ATOM 1132 C CA . TYR A 1 145 ? 3.563 -9.733 3.259 1.00 82.31 145 TYR A CA 1
ATOM 1133 C C . TYR A 1 145 ? 5.064 -9.597 3.493 1.00 82.31 145 TYR A C 1
ATOM 1135 O O . TYR A 1 145 ? 5.526 -8.491 3.757 1.00 82.31 145 TYR A O 1
ATOM 1143 N N . PHE A 1 146 ? 5.823 -10.690 3.428 1.00 80.44 146 PHE A N 1
ATOM 1144 C CA . PHE A 1 146 ? 7.278 -10.642 3.609 1.00 80.44 146 PHE A CA 1
ATOM 1145 C C . PHE A 1 146 ? 7.983 -11.794 2.894 1.00 80.44 146 PHE A C 1
ATOM 1147 O O . PHE A 1 146 ? 7.429 -12.887 2.751 1.00 80.44 146 PHE A O 1
ATOM 1154 N N . GLY A 1 147 ? 9.210 -11.532 2.445 1.00 76.38 147 GLY A N 1
ATOM 1155 C CA . GLY A 1 147 ? 10.082 -12.524 1.822 1.00 76.38 147 GLY A CA 1
ATOM 1156 C C . GLY A 1 147 ? 10.775 -13.452 2.824 1.00 76.38 147 GLY A C 1
ATOM 1157 O O . GLY A 1 147 ? 10.898 -13.137 4.009 1.00 76.38 147 GLY A O 1
ATOM 1158 N N . ASN A 1 148 ? 11.299 -14.582 2.340 1.00 72.56 148 ASN A N 1
ATOM 1159 C CA . ASN A 1 148 ? 12.125 -15.479 3.157 1.00 72.56 148 ASN A CA 1
ATOM 1160 C C . ASN A 1 148 ? 13.328 -14.739 3.768 1.00 72.56 148 ASN A C 1
ATOM 1162 O O . ASN A 1 148 ? 14.061 -14.035 3.073 1.00 72.56 148 ASN A O 1
ATOM 1166 N N . GLY A 1 149 ? 13.542 -14.919 5.075 1.00 73.62 149 GLY A N 1
ATOM 1167 C CA . GLY A 1 149 ? 14.639 -14.280 5.811 1.00 73.62 149 GLY A CA 1
ATOM 1168 C C . GLY A 1 149 ? 14.445 -12.782 6.083 1.00 73.62 149 GLY A C 1
ATOM 1169 O O . GLY A 1 149 ? 15.377 -12.131 6.553 1.00 73.62 149 GLY A O 1
ATOM 1170 N N . ILE A 1 150 ? 13.260 -12.229 5.804 1.00 76.50 150 ILE A N 1
ATOM 1171 C CA . ILE A 1 150 ? 12.899 -10.843 6.113 1.00 76.50 150 ILE A CA 1
ATOM 1172 C C . ILE A 1 150 ? 11.888 -10.824 7.259 1.00 76.50 150 ILE A C 1
ATOM 1174 O O . ILE A 1 150 ? 10.890 -11.540 7.229 1.00 76.50 150 ILE A O 1
ATOM 1178 N N . LYS A 1 151 ? 12.130 -9.982 8.269 1.00 78.12 151 LYS A N 1
ATOM 1179 C CA . LYS A 1 151 ? 11.157 -9.749 9.344 1.00 78.12 151 LYS A CA 1
ATOM 1180 C C . LYS A 1 151 ? 10.061 -8.776 8.865 1.00 78.12 151 LYS A C 1
ATOM 1182 O O . LYS A 1 151 ? 10.414 -7.731 8.303 1.00 78.12 151 LYS A O 1
ATOM 1187 N N . PRO A 1 152 ? 8.768 -9.079 9.095 1.00 81.81 152 PRO A N 1
ATOM 1188 C CA . PRO A 1 152 ? 7.667 -8.167 8.774 1.00 81.81 152 PRO A CA 1
ATOM 1189 C C . PRO A 1 152 ? 7.724 -6.872 9.604 1.00 81.81 152 PRO A C 1
ATOM 1191 O O . PRO A 1 152 ? 8.504 -6.769 10.552 1.00 81.81 152 PRO A O 1
ATOM 1194 N N . TYR A 1 153 ? 6.907 -5.874 9.242 1.00 80.38 153 TYR A N 1
ATOM 1195 C CA . TYR A 1 153 ? 6.773 -4.639 10.031 1.00 80.38 153 TYR A CA 1
ATOM 1196 C C . TYR A 1 153 ? 5.917 -4.844 11.282 1.00 80.38 153 TYR A C 1
ATOM 1198 O O . TYR A 1 153 ? 6.304 -4.398 12.352 1.00 80.38 153 TYR A O 1
ATOM 1206 N N . ALA A 1 154 ? 4.768 -5.516 11.163 1.00 85.94 154 ALA A N 1
ATOM 1207 C CA . ALA A 1 154 ? 3.994 -5.938 12.328 1.00 85.94 154 ALA A CA 1
ATOM 1208 C C . ALA A 1 154 ? 4.565 -7.257 12.861 1.00 85.94 154 ALA A C 1
ATOM 1210 O O . ALA A 1 154 ? 4.559 -8.266 12.155 1.00 85.94 154 ALA A O 1
ATOM 1211 N N . ASP A 1 155 ? 5.064 -7.260 14.093 1.00 86.31 155 ASP A N 1
ATOM 1212 C CA . ASP A 1 155 ? 5.551 -8.480 14.734 1.00 86.31 155 ASP A CA 1
ATOM 1213 C C . ASP A 1 155 ? 4.403 -9.414 15.169 1.00 86.31 155 ASP A C 1
ATOM 1215 O O . ASP A 1 155 ? 3.216 -9.095 15.058 1.00 86.31 155 ASP A O 1
ATOM 1219 N N . ASN A 1 156 ? 4.751 -10.593 15.691 1.00 88.25 156 ASN A N 1
ATOM 1220 C CA . ASN A 1 156 ? 3.756 -11.565 16.151 1.00 88.25 156 ASN A CA 1
ATOM 1221 C C . ASN A 1 156 ? 2.851 -11.020 17.269 1.00 88.25 156 ASN A C 1
ATOM 1223 O O . ASN A 1 156 ? 1.676 -11.381 17.314 1.00 88.25 156 ASN A O 1
ATOM 1227 N N . SER A 1 157 ? 3.364 -10.158 18.151 1.00 90.06 157 SER A N 1
ATOM 1228 C CA . SER A 1 157 ? 2.590 -9.580 19.256 1.00 90.06 157 SER A CA 1
ATOM 1229 C C . SER A 1 157 ? 1.526 -8.617 18.731 1.00 90.06 157 SER A C 1
ATOM 1231 O O . SER A 1 157 ? 0.349 -8.722 19.089 1.00 90.06 157 SER A O 1
ATOM 1233 N N . VAL A 1 158 ? 1.909 -7.734 17.804 1.00 90.44 158 VAL A N 1
ATOM 1234 C CA . VAL A 1 158 ? 0.989 -6.850 17.083 1.00 90.44 158 VAL A CA 1
ATOM 1235 C C . VAL A 1 158 ? -0.077 -7.686 16.378 1.00 90.44 158 VAL A C 1
ATOM 1237 O O . VAL A 1 158 ? -1.267 -7.498 16.628 1.00 90.44 158 VAL A O 1
ATOM 1240 N N . MET A 1 159 ? 0.331 -8.668 15.570 1.00 92.50 159 MET A N 1
ATOM 1241 C CA . MET A 1 159 ? -0.590 -9.520 14.810 1.00 92.50 159 MET A CA 1
ATOM 1242 C C . MET A 1 159 ? -1.605 -10.245 15.709 1.00 92.50 159 MET A C 1
ATOM 1244 O O . MET A 1 159 ? -2.787 -10.316 15.363 1.00 92.50 159 MET A O 1
ATOM 1248 N N . GLN A 1 160 ? -1.182 -10.744 16.875 1.00 93.19 160 GLN A N 1
ATOM 1249 C CA . GLN A 1 160 ? -2.065 -11.389 17.854 1.00 93.19 160 GLN A CA 1
ATOM 1250 C C . GLN A 1 160 ? -3.033 -10.409 18.520 1.00 93.19 160 GLN A C 1
ATOM 1252 O O . GLN A 1 160 ? -4.174 -10.770 18.802 1.00 93.19 160 GLN A O 1
ATOM 1257 N N . ASN A 1 161 ? -2.613 -9.172 18.784 1.00 94.69 161 ASN A N 1
ATOM 1258 C CA . ASN A 1 161 ? -3.492 -8.172 19.384 1.00 94.69 161 ASN A CA 1
ATOM 1259 C C . ASN A 1 161 ? -4.578 -7.701 18.416 1.00 94.69 161 ASN A C 1
ATOM 1261 O O . ASN A 1 161 ? -5.715 -7.512 18.846 1.00 94.69 161 ASN A O 1
ATOM 1265 N N . PHE A 1 162 ? -4.267 -7.598 17.123 1.00 94.06 162 PHE A N 1
ATOM 1266 C CA . PHE A 1 162 ? -5.286 -7.375 16.097 1.00 94.06 162 PHE A CA 1
ATOM 1267 C C . PHE A 1 162 ? -6.254 -8.552 15.991 1.00 94.06 162 PHE A C 1
ATOM 1269 O O . PHE A 1 162 ? -7.451 -8.319 15.912 1.00 94.06 162 PHE A O 1
ATOM 1276 N N . ALA A 1 163 ? -5.781 -9.800 16.075 1.00 92.75 163 ALA A N 1
ATOM 1277 C CA . ALA A 1 163 ? -6.647 -10.985 16.004 1.00 92.75 163 ALA A CA 1
ATOM 1278 C C . ALA A 1 163 ? -7.708 -11.060 17.124 1.00 92.75 163 ALA A C 1
ATOM 1280 O O . ALA A 1 163 ? -8.719 -11.742 16.977 1.00 92.75 163 ALA A O 1
ATOM 1281 N N . LYS A 1 164 ? -7.492 -10.360 18.248 1.00 94.62 164 LYS A N 1
ATOM 1282 C CA . LYS A 1 164 ? -8.447 -10.279 19.369 1.00 94.62 164 LYS A CA 1
ATOM 1283 C C . LYS A 1 164 ? -9.567 -9.265 19.134 1.00 94.62 164 LYS A C 1
ATOM 1285 O O . LYS A 1 164 ? -10.535 -9.255 19.890 1.00 94.62 164 LYS A O 1
ATOM 1290 N N . LEU A 1 165 ? -9.423 -8.378 18.151 1.00 94.12 165 LEU A N 1
ATOM 1291 C CA . LEU A 1 165 ? -10.432 -7.370 17.861 1.00 94.12 165 LEU A CA 1
ATOM 1292 C C . LEU A 1 165 ? -11.684 -8.021 17.267 1.00 94.12 165 LEU A C 1
ATOM 1294 O O . LEU A 1 165 ? -11.636 -9.006 16.524 1.00 94.12 165 LEU A O 1
ATOM 1298 N N . THR A 1 166 ? -12.818 -7.409 17.578 1.00 91.62 166 THR A N 1
ATOM 1299 C CA . THR A 1 166 ? -14.101 -7.702 16.950 1.00 91.62 166 THR A CA 1
ATOM 1300 C C . THR A 1 166 ? -14.583 -6.478 16.194 1.00 91.62 166 THR A C 1
ATOM 1302 O O . THR A 1 166 ? -14.393 -5.352 16.652 1.00 91.62 166 THR A O 1
ATOM 1305 N N . TYR A 1 167 ? -15.267 -6.682 15.077 1.00 85.31 167 TYR A N 1
ATOM 1306 C CA . TYR A 1 167 ? -15.899 -5.615 14.312 1.00 85.31 167 TYR A CA 1
ATOM 1307 C C . TYR A 1 167 ? -17.313 -6.012 13.899 1.00 85.31 167 TYR A C 1
ATOM 1309 O O . TYR A 1 167 ? -17.653 -7.191 13.843 1.00 85.31 167 TYR A O 1
ATOM 1317 N N . LYS A 1 168 ? -18.152 -5.021 13.595 1.00 79.75 168 LYS A N 1
ATOM 1318 C CA . LYS A 1 168 ? -19.492 -5.249 13.049 1.00 79.75 168 LYS A CA 1
ATOM 1319 C C . LYS A 1 168 ? -19.429 -5.159 11.524 1.00 79.75 168 LYS A C 1
ATOM 1321 O O . LYS A 1 168 ? -19.083 -4.106 10.987 1.00 79.75 168 LYS A O 1
ATOM 1326 N N . ASN A 1 169 ? -19.732 -6.249 10.825 1.00 70.88 169 ASN A N 1
ATOM 1327 C CA . ASN A 1 169 ? -19.742 -6.271 9.362 1.00 70.88 169 ASN A CA 1
ATOM 1328 C C . ASN A 1 169 ? -20.948 -5.479 8.795 1.00 70.88 169 ASN A C 1
ATOM 1330 O O . ASN A 1 169 ? -21.845 -5.091 9.552 1.00 70.88 169 ASN A O 1
ATOM 1334 N N . PRO A 1 170 ? -21.028 -5.241 7.470 1.00 62.31 170 PRO A N 1
ATOM 1335 C CA . PRO A 1 170 ? -22.139 -4.493 6.867 1.00 62.31 170 PRO A CA 1
ATOM 1336 C C . PRO A 1 170 ? -23.530 -5.105 7.086 1.00 62.31 170 PRO A C 1
ATOM 1338 O O . PRO A 1 170 ? -24.526 -4.392 7.016 1.00 62.31 170 PRO A O 1
ATOM 1341 N N . ARG A 1 171 ? -23.611 -6.408 7.382 1.00 65.06 171 ARG A N 1
ATOM 1342 C CA . ARG A 1 171 ? -24.859 -7.114 7.726 1.00 65.06 171 ARG A CA 1
ATOM 1343 C C . ARG A 1 171 ? -25.212 -7.005 9.209 1.00 65.06 171 ARG A C 1
ATOM 1345 O O . ARG A 1 171 ? -26.175 -7.608 9.666 1.00 65.06 171 ARG A O 1
ATOM 1352 N N . GLY A 1 172 ? -24.423 -6.258 9.974 1.00 71.81 172 GLY A N 1
ATOM 1353 C CA . GLY A 1 172 ? -24.616 -6.061 11.398 1.00 71.81 172 GLY A CA 1
ATOM 1354 C C . GLY A 1 172 ? -24.127 -7.212 12.276 1.00 71.81 172 GLY A C 1
ATOM 1355 O O . GLY A 1 172 ? -24.373 -7.183 13.480 1.00 71.81 172 GLY A O 1
ATOM 1356 N N . GLN A 1 173 ? -23.430 -8.198 11.715 1.00 76.94 173 GLN A N 1
ATOM 1357 C CA . GLN A 1 173 ? -22.913 -9.335 12.471 1.00 76.94 173 GLN A CA 1
ATOM 1358 C C . GLN A 1 173 ? -21.583 -8.973 13.124 1.00 76.94 173 GLN A C 1
ATOM 1360 O O . GLN A 1 173 ? -20.764 -8.277 12.522 1.00 76.94 173 GLN A O 1
ATOM 1365 N N . ILE A 1 174 ? -21.365 -9.464 14.341 1.00 86.44 174 ILE A N 1
ATOM 1366 C CA . ILE A 1 174 ? -20.070 -9.360 15.009 1.00 86.44 174 ILE A CA 1
ATOM 1367 C C . ILE A 1 174 ? -19.140 -10.406 14.391 1.00 86.44 174 ILE A C 1
ATOM 1369 O O . ILE A 1 174 ? -19.479 -11.585 14.306 1.00 86.44 174 ILE A O 1
ATOM 1373 N N . CYS A 1 175 ? -17.982 -9.958 13.932 1.00 84.00 175 CYS A N 1
ATOM 1374 C CA . CYS A 1 175 ? -16.947 -10.759 13.299 1.00 84.00 175 CYS A CA 1
ATOM 1375 C C . CYS A 1 175 ? -15.611 -10.521 14.004 1.00 84.00 175 CYS A C 1
ATOM 1377 O O . CYS A 1 175 ? -15.415 -9.490 14.647 1.00 84.00 175 CYS A O 1
ATOM 1379 N N . HIS A 1 176 ? -14.680 -11.458 13.854 1.00 89.25 176 HIS A N 1
ATOM 1380 C CA . HIS A 1 176 ? -13.319 -11.322 14.365 1.00 89.25 176 HIS A CA 1
ATOM 1381 C C . HIS A 1 176 ? -12.392 -10.770 13.291 1.00 89.25 176 HIS A C 1
ATOM 1383 O O . HIS A 1 176 ? -12.493 -11.139 12.118 1.00 89.25 176 HIS A O 1
ATOM 1389 N N . THR A 1 177 ? -11.477 -9.898 13.698 1.00 89.69 177 THR A N 1
ATOM 1390 C CA . THR A 1 177 ? -10.422 -9.408 12.817 1.00 89.69 177 THR A CA 1
ATOM 1391 C C . THR A 1 177 ? -9.515 -10.563 12.408 1.00 89.69 177 THR A C 1
ATOM 1393 O O . THR A 1 177 ? -8.988 -11.293 13.245 1.00 89.69 177 THR A O 1
ATOM 1396 N N . THR A 1 178 ? -9.311 -10.729 11.105 1.00 87.25 178 THR A N 1
ATOM 1397 C CA . THR A 1 178 ? -8.426 -11.769 10.575 1.00 87.25 178 THR A CA 1
ATOM 1398 C C . THR A 1 178 ? -6.982 -11.277 10.604 1.00 87.25 178 THR A C 1
ATOM 1400 O O . THR A 1 178 ? -6.695 -10.159 10.187 1.00 87.25 178 THR A O 1
ATOM 1403 N N . SER A 1 179 ? -6.060 -12.115 11.068 1.00 90.75 179 SER A N 1
ATOM 1404 C CA . SER A 1 179 ? -4.632 -11.804 11.145 1.00 90.75 179 SER A CA 1
ATOM 1405 C C . SER A 1 179 ? -3.843 -12.858 10.380 1.00 90.75 179 SER A C 1
ATOM 1407 O O . SER A 1 179 ? -3.922 -14.042 10.705 1.00 90.75 179 SER A O 1
ATOM 1409 N N . VAL A 1 180 ? -3.135 -12.451 9.323 1.00 89.25 180 VAL A N 1
ATOM 1410 C CA . VAL A 1 180 ? -2.480 -13.384 8.394 1.00 89.25 180 VAL A CA 1
ATOM 1411 C C . VAL A 1 180 ? -1.027 -12.997 8.164 1.00 89.25 180 VAL A C 1
ATOM 1413 O O . VAL A 1 180 ? -0.715 -11.882 7.753 1.00 89.25 180 VAL A O 1
ATOM 1416 N N . ASN A 1 181 ? -0.133 -13.964 8.339 1.00 87.19 181 ASN A N 1
ATOM 1417 C CA . ASN A 1 181 ? 1.218 -13.897 7.802 1.00 87.19 181 ASN A CA 1
ATOM 1418 C C . ASN A 1 181 ? 1.229 -14.610 6.446 1.00 87.19 181 ASN A C 1
ATOM 1420 O O . ASN A 1 181 ? 0.923 -15.796 6.364 1.00 87.19 181 ASN A O 1
ATOM 1424 N N . ALA A 1 182 ? 1.569 -13.884 5.384 1.00 82.12 182 ALA A N 1
ATOM 1425 C CA . ALA A 1 182 ? 1.596 -14.371 4.012 1.00 82.12 182 ALA A CA 1
ATOM 1426 C C . ALA A 1 182 ? 3.031 -14.317 3.457 1.00 82.12 182 ALA A C 1
ATOM 1428 O O . ALA A 1 182 ? 3.394 -13.332 2.801 1.00 82.12 182 ALA A O 1
ATOM 1429 N N . PRO A 1 183 ? 3.843 -15.372 3.675 1.00 80.12 183 PRO A N 1
ATOM 1430 C CA . PRO A 1 183 ? 5.174 -15.474 3.094 1.00 80.12 183 PRO A CA 1
ATOM 1431 C C . PRO A 1 183 ? 5.104 -15.353 1.571 1.00 80.12 183 PRO A C 1
ATOM 1433 O O . PRO A 1 183 ? 4.280 -15.994 0.909 1.00 80.12 183 PRO A O 1
ATOM 1436 N N . LYS A 1 184 ? 5.963 -14.516 0.997 1.00 75.38 184 LYS A N 1
ATOM 1437 C CA . LYS A 1 184 ? 6.080 -14.323 -0.447 1.00 75.38 184 LYS A CA 1
ATOM 1438 C C . LYS A 1 184 ? 7.435 -14.823 -0.924 1.00 75.38 184 LYS A C 1
ATOM 1440 O O . LYS A 1 184 ? 8.452 -14.667 -0.261 1.00 75.38 184 LYS A O 1
ATOM 1445 N N . LYS A 1 185 ? 7.444 -15.439 -2.108 1.00 63.94 185 LYS A N 1
ATOM 1446 C CA . LYS A 1 185 ? 8.690 -15.870 -2.764 1.00 63.94 185 LYS A CA 1
ATOM 1447 C C . LYS A 1 185 ? 9.553 -14.670 -3.170 1.00 63.94 185 LYS A C 1
ATOM 1449 O O . LYS A 1 185 ? 10.772 -14.759 -3.170 1.00 63.94 185 LYS A O 1
ATOM 1454 N N . SER A 1 186 ? 8.910 -13.557 -3.512 1.00 55.78 186 SER A N 1
ATOM 1455 C CA . SER A 1 186 ? 9.541 -12.269 -3.796 1.00 55.78 186 SER A CA 1
ATOM 1456 C C . SER A 1 186 ? 9.892 -11.542 -2.496 1.00 55.78 186 SER A C 1
ATOM 1458 O O . SER A 1 186 ? 9.103 -11.588 -1.555 1.00 55.78 186 SER A O 1
ATOM 1460 N N . GLY A 1 187 ? 11.000 -10.793 -2.470 1.00 58.34 187 GLY A N 1
ATOM 1461 C CA . GLY A 1 187 ? 11.468 -9.997 -1.321 1.00 58.34 187 GLY A CA 1
ATOM 1462 C C . GLY A 1 187 ? 10.528 -8.869 -0.875 1.00 58.34 187 GLY A C 1
ATOM 1463 O O . GLY A 1 187 ? 10.847 -8.129 0.051 1.00 58.34 187 GLY A O 1
ATOM 1464 N N . TYR A 1 188 ? 9.373 -8.749 -1.528 1.00 67.75 188 TYR A N 1
ATOM 1465 C CA . TYR A 1 188 ? 8.278 -7.850 -1.204 1.00 67.75 188 TYR A CA 1
ATOM 1466 C C . TYR A 1 188 ? 7.938 -7.870 0.285 1.00 67.75 188 TYR A C 1
ATOM 1468 O O . TYR A 1 188 ? 7.596 -8.924 0.826 1.00 67.75 188 TYR A O 1
ATOM 1476 N N . THR A 1 189 ? 8.014 -6.704 0.930 1.00 74.19 189 THR A N 1
ATOM 1477 C CA . THR A 1 189 ? 7.701 -6.567 2.353 1.00 74.19 189 THR A CA 1
ATOM 1478 C C . THR A 1 189 ? 6.784 -5.377 2.588 1.00 74.19 189 THR A C 1
ATOM 1480 O O . THR A 1 189 ? 7.162 -4.244 2.311 1.00 74.19 189 THR A O 1
ATOM 1483 N N . ARG A 1 190 ? 5.583 -5.637 3.107 1.00 78.56 190 ARG A N 1
ATOM 1484 C CA . ARG A 1 190 ? 4.618 -4.622 3.551 1.00 78.56 190 ARG A CA 1
ATOM 1485 C C . ARG A 1 190 ? 3.653 -5.229 4.561 1.00 78.56 190 ARG A C 1
ATOM 1487 O O . ARG A 1 190 ? 3.463 -6.446 4.585 1.00 78.56 190 ARG A O 1
ATOM 1494 N N . THR A 1 191 ? 2.947 -4.381 5.286 1.00 82.19 191 THR A N 1
ATOM 1495 C CA . THR A 1 191 ? 1.796 -4.798 6.084 1.00 82.19 191 THR A CA 1
ATOM 1496 C C . THR A 1 191 ? 0.563 -4.057 5.592 1.00 82.19 191 THR A C 1
ATOM 1498 O O . THR A 1 191 ? 0.588 -2.840 5.431 1.00 82.19 191 THR A O 1
ATOM 1501 N N . ASN A 1 192 ? -0.516 -4.789 5.345 1.00 81.50 192 ASN A N 1
ATOM 1502 C CA . ASN A 1 192 ? -1.800 -4.225 4.961 1.00 81.50 192 ASN A CA 1
ATOM 1503 C C . ASN A 1 192 ? -2.769 -4.331 6.127 1.00 81.50 192 ASN A C 1
ATOM 1505 O O . ASN A 1 192 ? -2.961 -5.418 6.662 1.00 81.50 192 ASN A O 1
ATOM 1509 N N . THR A 1 193 ? -3.451 -3.239 6.439 1.00 81.88 193 THR A N 1
ATOM 1510 C CA . THR A 1 193 ? -4.562 -3.235 7.386 1.00 81.88 193 THR A CA 1
ATOM 1511 C C . THR A 1 193 ? -5.821 -2.802 6.656 1.00 81.88 193 THR A C 1
ATOM 1513 O O . THR A 1 193 ? -5.895 -1.690 6.141 1.00 81.88 193 THR A O 1
ATOM 1516 N N . SER A 1 194 ? -6.814 -3.685 6.598 1.00 80.50 194 SER A N 1
ATOM 1517 C CA . SER A 1 194 ? -8.144 -3.353 6.092 1.00 80.50 194 SER A CA 1
ATOM 1518 C C . SER A 1 194 ? -8.974 -2.835 7.258 1.00 80.50 194 SER A C 1
ATOM 1520 O O . SER A 1 194 ? -9.296 -3.581 8.184 1.00 80.50 194 SER A O 1
ATOM 1522 N N . ALA A 1 195 ? -9.276 -1.543 7.234 1.00 80.00 195 ALA A N 1
ATOM 1523 C CA . ALA A 1 195 ? -10.024 -0.855 8.274 1.00 80.00 195 ALA A CA 1
ATOM 1524 C C . ALA A 1 195 ? -11.317 -0.269 7.718 1.00 80.00 195 ALA A C 1
ATOM 1526 O O . ALA A 1 195 ? -11.407 -0.007 6.527 1.00 80.00 195 ALA A O 1
ATOM 1527 N N . ASN A 1 196 ? -12.298 -0.018 8.576 1.00 79.00 196 ASN A N 1
ATOM 1528 C CA . ASN A 1 196 ? -13.387 0.894 8.300 1.00 79.00 196 ASN A CA 1
ATOM 1529 C C . ASN A 1 196 ? -13.218 2.184 9.091 1.00 79.00 196 ASN A C 1
ATOM 1531 O O . ASN A 1 196 ? -13.119 2.114 10.310 1.00 79.00 196 ASN A O 1
ATOM 1535 N N . ILE A 1 197 ? -13.248 3.323 8.402 1.00 78.38 197 ILE A N 1
ATOM 1536 C CA . ILE A 1 197 ? -13.108 4.659 8.973 1.00 78.38 197 ILE A CA 1
ATOM 1537 C C . ILE A 1 197 ? -14.287 5.511 8.487 1.00 78.38 197 ILE A C 1
ATOM 1539 O O . ILE A 1 197 ? -14.469 5.683 7.282 1.00 78.38 197 ILE A O 1
ATOM 1543 N N . PHE A 1 198 ? -15.131 5.998 9.400 1.00 76.75 198 PHE A N 1
ATOM 1544 C CA . PHE A 1 198 ? -16.350 6.776 9.096 1.00 76.75 198 PHE A CA 1
ATOM 1545 C C . PHE A 1 198 ? -17.279 6.136 8.059 1.00 76.75 198 PHE A C 1
ATOM 1547 O O . PHE A 1 198 ? -17.937 6.816 7.272 1.00 76.75 198 PHE A O 1
ATOM 1554 N N . GLY A 1 199 ? -17.338 4.810 8.018 1.00 69.62 199 GLY A N 1
ATOM 1555 C CA . GLY A 1 199 ? -18.165 4.140 7.032 1.00 69.62 199 GLY A CA 1
ATOM 1556 C C . GLY A 1 199 ? -17.556 3.995 5.647 1.00 69.62 199 GLY A C 1
ATOM 1557 O O . GLY A 1 199 ? -18.283 3.580 4.751 1.00 69.62 199 GLY A O 1
ATOM 1558 N N . VAL A 1 200 ? -16.243 4.198 5.509 1.00 68.19 200 VAL A N 1
ATOM 1559 C CA . VAL A 1 200 ? -15.428 3.917 4.315 1.00 68.19 200 VAL A CA 1
ATOM 1560 C C . VAL A 1 200 ? -14.416 2.819 4.662 1.00 68.19 200 VAL A C 1
ATOM 1562 O O . VAL A 1 200 ? -13.743 2.944 5.679 1.00 68.19 200 VAL A O 1
ATOM 1565 N N . ASN A 1 201 ? -14.319 1.719 3.901 1.00 70.56 201 ASN A N 1
ATOM 1566 C CA . ASN A 1 201 ? -13.236 0.746 4.125 1.00 70.56 201 ASN A CA 1
ATOM 1567 C C . ASN A 1 201 ? -11.999 1.267 3.403 1.00 70.56 201 ASN A C 1
ATOM 1569 O O . ASN A 1 201 ? -12.022 1.898 2.346 1.00 70.56 201 ASN A O 1
ATOM 1573 N N . THR A 1 202 ? -10.888 0.969 4.025 1.00 71.00 202 THR A N 1
ATOM 1574 C CA . THR A 1 202 ? -9.633 1.611 3.765 1.00 71.00 202 THR A CA 1
ATOM 1575 C C . THR A 1 202 ? -8.577 0.537 3.854 1.00 71.00 202 THR A C 1
ATOM 1577 O O . THR A 1 202 ? -8.463 -0.141 4.872 1.00 71.00 202 THR A O 1
ATOM 1580 N N . GLU A 1 203 ? -7.793 0.391 2.792 1.00 73.62 203 GLU A N 1
ATOM 1581 C CA . GLU A 1 203 ? -6.559 -0.382 2.844 1.00 73.62 203 GLU A CA 1
ATOM 1582 C C . GLU A 1 203 ? -5.431 0.565 3.270 1.00 73.62 203 GLU A C 1
ATOM 1584 O O . GLU A 1 203 ? -5.035 1.464 2.524 1.00 73.62 203 GLU A O 1
ATOM 1589 N N . ILE A 1 204 ? -4.945 0.387 4.494 1.00 75.88 204 ILE A N 1
ATOM 1590 C CA . ILE A 1 204 ? -3.775 1.085 5.023 1.00 75.88 204 ILE A CA 1
ATOM 1591 C C . ILE A 1 204 ? -2.562 0.224 4.690 1.00 75.88 204 ILE A C 1
ATOM 1593 O O . ILE A 1 204 ? -2.506 -0.941 5.084 1.00 75.88 204 ILE A O 1
ATOM 1597 N N . GLN A 1 205 ? -1.607 0.781 3.951 1.00 75.00 205 GLN A N 1
ATOM 1598 C CA . GLN A 1 205 ? -0.365 0.095 3.604 1.00 75.00 205 GLN A CA 1
ATOM 1599 C C . GLN A 1 205 ? 0.768 0.686 4.440 1.00 75.00 205 GLN A C 1
ATOM 1601 O O . GLN A 1 205 ? 1.123 1.856 4.286 1.00 75.00 205 GLN A O 1
ATOM 1606 N N . GLY A 1 206 ? 1.302 -0.131 5.343 1.00 75.00 206 GLY A N 1
ATOM 1607 C CA . GLY A 1 206 ? 2.470 0.168 6.156 1.00 75.00 206 GLY A CA 1
ATOM 1608 C C . GLY A 1 206 ? 3.735 -0.391 5.514 1.00 75.00 206 GLY A C 1
ATOM 1609 O O . GLY A 1 206 ? 3.815 -1.586 5.207 1.00 75.00 206 GLY A O 1
ATOM 1610 N N . GLY A 1 207 ? 4.728 0.471 5.334 1.00 74.94 207 GLY A N 1
ATOM 1611 C CA . GLY A 1 207 ? 6.042 0.120 4.808 1.00 74.94 207 GLY A CA 1
ATOM 1612 C C . GLY A 1 207 ? 7.083 1.142 5.240 1.00 74.94 207 GLY A C 1
ATOM 1613 O O . GLY A 1 207 ? 6.751 2.259 5.634 1.00 74.94 207 GLY A O 1
ATOM 1614 N N . GLY A 1 208 ? 8.355 0.772 5.187 1.00 72.69 208 GLY A N 1
ATOM 1615 C CA . GLY A 1 208 ? 9.442 1.700 5.465 1.00 72.69 208 GLY A CA 1
ATOM 1616 C C . GLY A 1 208 ? 9.639 2.706 4.330 1.00 72.69 208 GLY A C 1
ATOM 1617 O O . GLY A 1 208 ? 9.043 2.596 3.254 1.00 72.69 208 GLY A O 1
ATOM 1618 N N . LYS A 1 209 ? 10.464 3.725 4.579 1.00 71.81 209 LYS A N 1
ATOM 1619 C CA . LYS A 1 209 ? 10.742 4.808 3.627 1.00 71.81 209 LYS A CA 1
ATOM 1620 C C . LYS A 1 209 ? 11.201 4.280 2.265 1.00 71.81 209 LYS A C 1
ATOM 1622 O O . LYS A 1 209 ? 10.673 4.712 1.245 1.00 71.81 209 LYS A O 1
ATOM 1627 N N . LEU A 1 210 ? 12.174 3.370 2.253 1.00 73.12 210 LEU A N 1
ATOM 1628 C CA . LEU A 1 210 ? 12.802 2.877 1.028 1.00 73.12 210 LEU A CA 1
ATOM 1629 C C . LEU A 1 210 ? 11.887 1.889 0.307 1.00 73.12 210 LEU A C 1
ATOM 1631 O O . LEU A 1 210 ? 11.675 1.987 -0.897 1.00 73.12 210 LEU A O 1
ATOM 1635 N N . THR A 1 211 ? 11.301 0.964 1.058 1.00 72.06 211 THR A N 1
ATOM 1636 C CA . THR A 1 211 ? 10.367 -0.038 0.531 1.00 72.06 211 THR A CA 1
ATOM 1637 C C . THR A 1 211 ? 9.107 0.601 -0.058 1.00 72.06 211 THR A C 1
ATOM 1639 O O . THR A 1 211 ? 8.718 0.274 -1.174 1.00 72.06 211 THR A O 1
ATOM 1642 N N . THR A 1 212 ? 8.495 1.576 0.617 1.00 67.69 212 THR A N 1
ATOM 1643 C CA . THR A 1 212 ? 7.286 2.239 0.090 1.00 67.69 212 THR A CA 1
ATOM 1644 C C . THR A 1 212 ? 7.582 3.049 -1.165 1.00 67.69 212 THR A C 1
ATOM 1646 O O . THR A 1 212 ? 6.808 3.022 -2.119 1.00 67.69 212 THR A O 1
ATOM 1649 N N . LEU A 1 213 ? 8.725 3.733 -1.187 1.00 68.88 213 LEU A N 1
ATOM 1650 C CA . LEU A 1 213 ? 9.192 4.459 -2.358 1.00 68.88 213 LEU A CA 1
ATOM 1651 C C . LEU A 1 213 ? 9.406 3.536 -3.563 1.00 68.88 213 LEU A C 1
ATOM 1653 O O . LEU A 1 213 ? 9.035 3.868 -4.687 1.00 68.88 213 LEU A O 1
ATOM 1657 N N . TRP A 1 214 ? 9.965 2.355 -3.325 1.00 75.88 214 TRP A N 1
ATOM 1658 C CA . TRP A 1 214 ? 10.122 1.349 -4.364 1.00 75.88 214 TRP A CA 1
ATOM 1659 C C . TRP A 1 214 ? 8.772 0.879 -4.938 1.00 75.88 214 TRP A C 1
ATOM 1661 O O . TRP A 1 214 ? 8.666 0.589 -6.128 1.00 75.88 214 TRP A O 1
ATOM 1671 N N . GLY A 1 215 ? 7.703 0.895 -4.137 1.00 69.31 215 GLY A N 1
ATOM 1672 C CA . GLY A 1 215 ? 6.336 0.709 -4.631 1.00 69.31 215 GLY A CA 1
ATOM 1673 C C . GLY A 1 215 ? 5.875 1.796 -5.614 1.00 69.31 215 GLY A C 1
ATOM 1674 O O . GLY A 1 215 ? 5.215 1.480 -6.603 1.00 69.31 215 GLY A O 1
ATOM 1675 N N . ASP A 1 216 ? 6.250 3.061 -5.396 1.00 68.19 216 ASP A N 1
ATOM 1676 C CA . ASP A 1 216 ? 5.941 4.159 -6.330 1.00 68.19 216 ASP A CA 1
ATOM 1677 C C . ASP A 1 216 ? 6.677 3.974 -7.671 1.00 68.19 216 ASP A C 1
ATOM 1679 O O . ASP A 1 216 ? 6.097 4.145 -8.746 1.00 68.19 216 ASP A O 1
ATOM 1683 N N . VAL A 1 217 ? 7.938 3.544 -7.608 1.00 72.25 217 VAL A N 1
ATOM 1684 C CA . VAL A 1 217 ? 8.757 3.175 -8.772 1.00 72.25 217 VAL A CA 1
ATOM 1685 C C . VAL A 1 217 ? 8.149 2.002 -9.552 1.00 72.25 217 VAL A C 1
ATOM 1687 O O . VAL A 1 217 ? 8.094 2.031 -10.782 1.00 72.25 217 VAL A O 1
ATOM 1690 N N . GLU A 1 218 ? 7.664 0.961 -8.873 1.00 73.38 218 GLU A N 1
ATOM 1691 C CA . GLU A 1 218 ? 7.011 -0.163 -9.552 1.00 73.38 218 GLU A CA 1
ATOM 1692 C C . GLU A 1 218 ? 5.741 0.272 -10.287 1.00 73.38 218 GLU A C 1
ATOM 1694 O O . GLU A 1 218 ? 5.468 -0.240 -11.373 1.00 73.38 218 GLU A O 1
ATOM 1699 N N . HIS A 1 219 ? 4.984 1.237 -9.754 1.00 71.06 219 HIS A N 1
ATOM 1700 C CA . HIS A 1 219 ? 3.820 1.788 -10.452 1.00 71.06 219 HIS A CA 1
ATOM 1701 C C . HIS A 1 219 ? 4.205 2.499 -11.750 1.00 71.06 219 HIS A C 1
ATOM 1703 O O . HIS A 1 219 ? 3.533 2.325 -12.766 1.00 71.06 219 HIS A O 1
ATOM 1709 N N . PHE A 1 220 ? 5.311 3.239 -11.740 1.00 74.88 220 PHE A N 1
ATOM 1710 C CA . PHE A 1 220 ? 5.848 3.873 -12.937 1.00 74.88 220 PHE A CA 1
ATOM 1711 C C . PHE A 1 220 ? 6.184 2.847 -14.031 1.00 74.88 220 PHE A C 1
ATOM 1713 O O . PHE A 1 220 ? 5.726 2.969 -15.168 1.00 74.88 220 PHE A O 1
ATOM 1720 N N . LEU A 1 221 ? 6.917 1.785 -13.681 1.00 81.06 221 LEU A N 1
ATOM 1721 C CA . LEU A 1 221 ? 7.255 0.705 -14.617 1.00 81.06 221 LEU A CA 1
ATOM 1722 C C . LEU A 1 221 ? 6.012 -0.090 -15.054 1.00 81.06 221 LEU A C 1
ATOM 1724 O O . LEU A 1 221 ? 5.903 -0.519 -16.205 1.00 81.06 221 LEU A O 1
ATOM 1728 N N . TYR A 1 222 ? 5.043 -0.258 -14.153 1.00 78.75 222 TYR A N 1
ATOM 1729 C CA . TYR A 1 222 ? 3.760 -0.883 -14.454 1.00 78.75 222 TYR A CA 1
ATOM 1730 C C . TYR A 1 222 ? 2.987 -0.106 -15.523 1.00 78.75 222 TYR A C 1
ATOM 1732 O O . TYR A 1 222 ? 2.461 -0.724 -16.450 1.00 78.75 222 TYR A O 1
ATOM 1740 N N . ASP A 1 223 ? 2.920 1.224 -15.426 1.00 77.12 223 ASP A N 1
ATOM 1741 C CA . ASP A 1 223 ? 2.229 2.053 -16.416 1.00 77.12 223 ASP A CA 1
ATOM 1742 C C . ASP A 1 223 ? 2.858 1.898 -17.806 1.00 77.12 223 ASP A C 1
ATOM 1744 O O . ASP A 1 223 ? 2.129 1.671 -18.776 1.00 77.12 223 ASP A O 1
ATOM 1748 N N . VAL A 1 224 ? 4.194 1.880 -17.891 1.00 83.38 224 VAL A N 1
ATOM 1749 C CA . VAL A 1 224 ? 4.915 1.602 -19.146 1.00 83.38 224 VAL A CA 1
ATOM 1750 C C . VAL A 1 224 ? 4.527 0.236 -19.717 1.00 83.38 224 VAL A C 1
ATOM 1752 O O . VAL A 1 224 ? 4.190 0.140 -20.897 1.00 83.38 224 VAL A O 1
ATOM 1755 N N . ARG A 1 225 ? 4.498 -0.814 -18.883 1.00 82.19 225 ARG A N 1
ATOM 1756 C CA . ARG A 1 225 ? 4.082 -2.168 -19.298 1.00 82.19 225 ARG A CA 1
ATOM 1757 C C . ARG A 1 225 ? 2.649 -2.206 -19.833 1.00 82.19 225 ARG A C 1
ATOM 1759 O O . ARG A 1 225 ? 2.342 -3.006 -20.709 1.00 82.19 225 ARG A O 1
ATOM 1766 N N . MET A 1 226 ? 1.768 -1.359 -19.307 1.00 77.12 226 MET A N 1
ATOM 1767 C CA . MET A 1 226 ? 0.376 -1.252 -19.753 1.00 77.12 226 MET A CA 1
ATOM 1768 C C . MET A 1 226 ? 0.198 -0.350 -20.985 1.00 77.12 226 MET A C 1
ATOM 1770 O O . MET A 1 226 ? -0.939 -0.056 -21.352 1.00 77.12 226 MET A O 1
ATOM 1774 N N . GLY A 1 227 ? 1.288 0.116 -21.605 1.00 80.19 227 GLY A N 1
ATOM 1775 C CA . GLY A 1 227 ? 1.245 1.020 -22.754 1.00 80.19 227 GLY A CA 1
ATOM 1776 C C . GLY A 1 227 ? 0.795 2.438 -22.401 1.00 80.19 227 GLY A C 1
ATOM 1777 O O . GLY A 1 227 ? 0.381 3.188 -23.283 1.00 80.19 227 GLY A O 1
ATOM 1778 N N . LYS A 1 228 ? 0.842 2.815 -21.119 1.00 82.19 228 LYS A N 1
ATOM 1779 C CA . LYS A 1 228 ? 0.508 4.164 -20.661 1.00 82.19 228 LYS A CA 1
ATOM 1780 C C . LYS A 1 228 ? 1.761 5.025 -20.596 1.00 82.19 228 LYS A C 1
ATOM 1782 O O . LYS A 1 228 ? 2.856 4.539 -20.316 1.00 82.19 228 LYS A O 1
ATOM 1787 N N . SER A 1 229 ? 1.577 6.323 -20.805 1.00 81.69 229 SER A N 1
ATOM 1788 C CA . SER A 1 229 ? 2.603 7.319 -20.512 1.00 81.69 229 SER A CA 1
ATOM 1789 C C . SER A 1 229 ? 2.587 7.623 -19.015 1.00 81.69 229 SER A C 1
ATOM 1791 O O . SER A 1 229 ? 1.548 8.069 -18.520 1.00 81.69 229 SER A O 1
ATOM 1793 N N . PRO A 1 230 ? 3.694 7.402 -18.287 1.00 79.81 230 PRO A N 1
ATOM 1794 C CA . PRO A 1 230 ? 3.770 7.820 -16.898 1.00 79.81 230 PRO A CA 1
ATOM 1795 C C . PRO A 1 230 ? 3.696 9.346 -16.775 1.00 79.81 230 PRO A C 1
ATOM 1797 O O . PRO A 1 230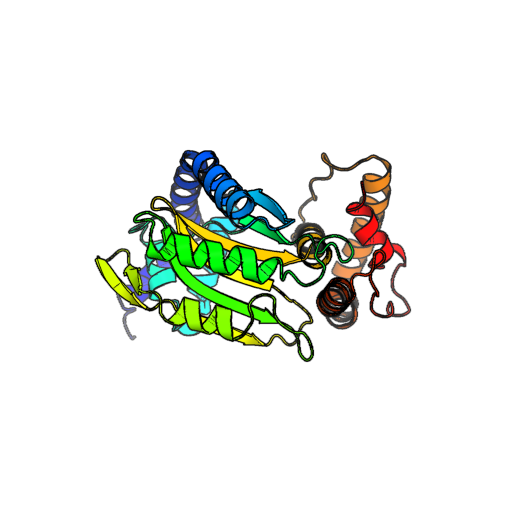 ? 4.253 10.070 -17.603 1.00 79.81 230 PRO A O 1
ATOM 1800 N N . ASP A 1 231 ? 3.034 9.837 -15.730 1.00 78.50 231 ASP A N 1
ATOM 1801 C CA . ASP A 1 231 ? 2.987 11.268 -15.426 1.00 78.50 231 ASP A CA 1
ATOM 1802 C C . ASP A 1 231 ? 4.307 11.721 -14.782 1.00 78.50 231 ASP A C 1
ATOM 1804 O O . ASP A 1 231 ? 4.613 11.370 -13.643 1.00 78.50 231 ASP A O 1
ATOM 1808 N N . LEU A 1 232 ? 5.090 12.505 -15.528 1.00 82.00 232 LEU A N 1
ATOM 1809 C CA . LEU A 1 232 ? 6.378 13.058 -15.093 1.00 82.00 232 LEU A CA 1
ATOM 1810 C C . LEU A 1 232 ? 6.274 14.509 -14.595 1.00 82.00 232 LEU A C 1
ATOM 1812 O O . LEU A 1 232 ? 7.299 15.132 -14.319 1.00 82.00 232 LEU A O 1
ATOM 1816 N N . SER A 1 233 ? 5.069 15.083 -14.527 1.00 78.94 233 SER A N 1
ATOM 1817 C CA . SER A 1 233 ? 4.874 16.519 -14.262 1.00 78.94 233 SER A CA 1
ATOM 1818 C C . SER A 1 233 ? 5.409 16.972 -12.903 1.00 78.94 233 SER A C 1
ATOM 1820 O O . SER A 1 233 ? 5.793 18.127 -12.748 1.00 78.94 233 SER A O 1
ATOM 1822 N N . LYS A 1 234 ? 5.474 16.054 -11.935 1.00 72.31 234 LYS A N 1
ATOM 1823 C CA . LYS A 1 234 ? 5.936 16.309 -10.565 1.00 72.31 234 LYS A CA 1
ATOM 1824 C C . LYS A 1 234 ? 7.442 16.126 -10.363 1.00 72.31 234 LYS A C 1
ATOM 1826 O O . LYS A 1 234 ? 7.910 16.295 -9.244 1.00 72.31 234 LYS A O 1
ATOM 1831 N N . LEU A 1 235 ? 8.178 15.746 -11.408 1.00 77.56 235 LEU A N 1
ATOM 1832 C CA . LEU A 1 235 ? 9.618 15.511 -11.338 1.00 77.56 235 LEU A CA 1
ATOM 1833 C C . LEU A 1 235 ? 10.414 16.787 -11.644 1.00 77.56 235 LEU A C 1
ATOM 1835 O O . LEU A 1 235 ? 9.992 17.615 -12.456 1.00 77.56 235 LEU A O 1
ATOM 1839 N N . THR A 1 236 ? 11.598 16.914 -11.047 1.00 83.19 236 THR A N 1
ATOM 1840 C CA . THR A 1 236 ? 12.601 17.911 -11.454 1.00 83.19 236 THR A CA 1
ATOM 1841 C C . THR A 1 236 ? 13.143 17.595 -12.848 1.00 83.19 236 THR A C 1
ATOM 1843 O O . THR A 1 236 ? 12.958 16.494 -13.371 1.00 83.19 236 THR A O 1
ATOM 1846 N N . ASP A 1 237 ? 13.827 18.544 -13.483 1.00 87.56 237 ASP A N 1
ATOM 1847 C CA . ASP A 1 237 ? 14.355 18.318 -14.832 1.00 87.56 237 ASP A CA 1
ATOM 1848 C C . ASP A 1 237 ? 15.426 17.220 -14.874 1.00 87.56 237 ASP A C 1
ATOM 1850 O O . ASP A 1 237 ? 15.416 16.394 -15.787 1.00 87.56 237 ASP A O 1
ATOM 1854 N N . GLU A 1 238 ? 16.261 17.118 -13.838 1.00 85.50 238 GLU A N 1
ATOM 1855 C CA . GLU A 1 238 ? 17.204 16.007 -13.670 1.00 85.50 238 GLU A CA 1
ATOM 1856 C C . GLU A 1 238 ? 16.473 14.661 -13.539 1.00 85.50 238 GLU A C 1
ATOM 1858 O O . GLU A 1 238 ? 16.763 13.705 -14.265 1.00 85.50 238 GLU A O 1
ATOM 1863 N N . GLN A 1 239 ? 15.448 14.596 -12.684 1.00 83.38 239 GLN A N 1
ATOM 1864 C CA . GLN A 1 239 ? 14.630 13.395 -12.518 1.00 83.38 239 GLN A CA 1
ATOM 1865 C C . GLN A 1 239 ? 13.912 13.009 -13.819 1.00 83.38 239 GLN A C 1
ATOM 1867 O O . GLN A 1 239 ? 13.810 11.825 -14.136 1.00 83.38 239 GLN A O 1
ATOM 1872 N N . LYS A 1 240 ? 13.451 13.979 -14.622 1.00 87.94 240 LYS A N 1
ATOM 1873 C CA . LYS A 1 240 ? 12.844 13.710 -15.937 1.00 87.94 240 LYS A CA 1
ATOM 1874 C C . LYS A 1 240 ? 13.838 13.074 -16.907 1.00 87.94 240 LYS A C 1
ATOM 1876 O O . LYS A 1 240 ? 13.428 12.202 -17.672 1.00 87.94 240 LYS A O 1
ATOM 1881 N N . ILE A 1 241 ? 15.107 13.491 -16.907 1.00 90.31 241 ILE A N 1
ATOM 1882 C CA . ILE A 1 241 ? 16.152 12.902 -17.765 1.00 90.31 241 ILE A CA 1
ATOM 1883 C C . ILE A 1 241 ? 16.359 11.432 -17.393 1.00 90.31 241 ILE A C 1
ATOM 1885 O O . ILE A 1 241 ? 16.260 10.555 -18.255 1.00 90.31 241 ILE A O 1
ATOM 1889 N N . ILE A 1 242 ? 16.549 11.158 -16.100 1.00 88.50 242 ILE A N 1
ATOM 1890 C CA . ILE A 1 242 ? 16.735 9.799 -15.577 1.00 88.50 242 ILE A CA 1
ATOM 1891 C C . ILE A 1 242 ? 15.503 8.931 -15.892 1.00 88.50 242 ILE A C 1
ATOM 1893 O O . ILE A 1 242 ? 15.634 7.834 -16.441 1.00 88.50 242 ILE A O 1
ATOM 1897 N N . ALA A 1 243 ? 14.297 9.447 -15.633 1.00 87.62 243 ALA A N 1
ATOM 1898 C CA . ALA A 1 243 ? 13.041 8.736 -15.861 1.00 87.62 243 ALA A CA 1
ATOM 1899 C C . ALA A 1 243 ? 12.836 8.379 -17.340 1.00 87.62 243 ALA A C 1
ATOM 1901 O O . ALA A 1 243 ? 12.450 7.253 -17.652 1.00 87.62 243 ALA A O 1
ATOM 1902 N N . LYS A 1 244 ? 13.122 9.306 -18.265 1.00 91.19 244 LYS A N 1
ATOM 1903 C CA . LYS A 1 244 ? 13.026 9.054 -19.713 1.00 91.19 244 LYS A CA 1
ATOM 1904 C C . LYS A 1 244 ? 13.976 7.945 -20.162 1.00 91.19 244 LYS A C 1
ATOM 1906 O O . LYS A 1 244 ? 13.562 7.101 -20.953 1.00 91.19 244 LYS A O 1
ATOM 1911 N N . SER A 1 245 ? 15.204 7.919 -19.639 1.00 92.12 245 SER A N 1
ATOM 1912 C CA . SER A 1 245 ? 16.162 6.854 -19.954 1.00 92.12 245 SER A CA 1
ATOM 1913 C C . SER A 1 245 ? 15.654 5.492 -19.479 1.00 92.12 245 SER A C 1
ATOM 1915 O O . SER A 1 245 ? 15.535 4.572 -20.283 1.00 92.12 245 SER A O 1
ATOM 1917 N N . ILE A 1 246 ? 15.235 5.394 -18.211 1.00 90.88 246 ILE A N 1
ATOM 1918 C CA . ILE A 1 246 ? 14.663 4.167 -17.630 1.00 90.88 246 ILE A CA 1
ATOM 1919 C C . ILE A 1 246 ? 13.454 3.677 -18.437 1.00 90.88 246 ILE A C 1
ATOM 1921 O O . ILE A 1 246 ? 13.346 2.483 -18.710 1.00 90.88 246 ILE A O 1
ATOM 1925 N N . ILE A 1 247 ? 12.544 4.578 -18.838 1.00 90.50 247 ILE A N 1
ATOM 1926 C CA . ILE A 1 247 ? 11.369 4.217 -19.650 1.00 90.50 247 ILE A CA 1
ATOM 1927 C C . ILE A 1 247 ? 11.796 3.590 -20.973 1.00 90.50 247 ILE A C 1
ATOM 1929 O O . ILE A 1 247 ? 11.209 2.589 -21.380 1.00 90.50 247 ILE A O 1
ATOM 1933 N N . ASN A 1 248 ? 12.764 4.190 -21.664 1.00 92.12 248 ASN A N 1
ATOM 1934 C CA . ASN A 1 248 ? 13.195 3.711 -22.973 1.00 92.12 248 ASN A CA 1
ATOM 1935 C C . ASN A 1 248 ? 13.808 2.311 -22.874 1.00 92.12 248 ASN A C 1
ATOM 1937 O O . ASN A 1 248 ? 13.400 1.415 -23.614 1.00 92.12 248 ASN A O 1
ATOM 1941 N N . ASP A 1 249 ? 14.696 2.101 -21.903 1.00 92.06 249 ASP A N 1
ATOM 1942 C CA . ASP A 1 249 ? 15.320 0.799 -21.667 1.00 92.06 249 ASP A CA 1
ATOM 1943 C C . ASP A 1 249 ? 14.292 -0.255 -21.236 1.00 92.06 249 ASP A C 1
ATOM 1945 O O . ASP A 1 249 ? 14.285 -1.381 -21.740 1.00 92.06 249 ASP A O 1
ATOM 1949 N N . TYR A 1 250 ? 13.344 0.115 -20.370 1.00 91.06 250 TYR A N 1
ATOM 1950 C CA . TYR A 1 250 ? 12.280 -0.794 -19.950 1.00 91.06 250 TYR A CA 1
ATOM 1951 C C . TYR A 1 250 ? 11.325 -1.149 -21.099 1.00 91.06 250 TYR A C 1
ATOM 1953 O O . TYR A 1 250 ? 10.919 -2.305 -21.213 1.00 91.06 250 TYR A O 1
ATOM 1961 N N . LYS A 1 251 ? 10.999 -0.205 -21.995 1.00 90.50 251 LYS A N 1
ATOM 1962 C CA . LYS A 1 251 ? 10.201 -0.480 -23.205 1.00 90.50 251 LYS A CA 1
ATOM 1963 C C . LYS A 1 251 ? 10.896 -1.483 -24.123 1.00 90.50 251 LYS A C 1
ATOM 1965 O O . LYS A 1 251 ? 10.245 -2.417 -24.598 1.00 90.50 251 LYS A O 1
ATOM 1970 N N . ALA A 1 252 ? 12.204 -1.327 -24.329 1.00 89.50 252 ALA A N 1
ATOM 1971 C CA . ALA A 1 252 ? 13.001 -2.270 -25.111 1.00 89.50 252 ALA A CA 1
ATOM 1972 C C . ALA A 1 252 ? 12.973 -3.677 -24.489 1.00 89.50 252 ALA A C 1
ATOM 1974 O O . ALA A 1 252 ? 12.743 -4.658 -25.196 1.00 89.50 252 ALA A O 1
ATOM 1975 N N . LEU A 1 253 ? 13.088 -3.775 -23.157 1.00 88.75 253 LEU A N 1
ATOM 1976 C CA . LEU A 1 253 ? 12.928 -5.048 -22.452 1.00 88.75 253 LEU A CA 1
ATOM 1977 C C . LEU A 1 253 ? 11.528 -5.637 -22.623 1.00 88.75 253 LEU A C 1
ATOM 1979 O O . LEU A 1 253 ? 11.417 -6.827 -22.883 1.00 88.75 253 LEU A O 1
ATOM 1983 N N . THR A 1 254 ? 10.454 -4.847 -22.504 1.00 86.69 254 THR A N 1
ATOM 1984 C CA . THR A 1 254 ? 9.081 -5.373 -22.648 1.00 86.69 254 THR A CA 1
ATOM 1985 C C . THR A 1 254 ? 8.773 -5.900 -24.048 1.00 86.69 254 THR A C 1
ATOM 1987 O O . THR A 1 254 ? 7.903 -6.752 -24.187 1.00 86.69 254 THR A O 1
ATOM 1990 N N . ALA A 1 255 ? 9.496 -5.448 -25.078 1.00 86.88 255 ALA A N 1
ATOM 1991 C CA . ALA A 1 255 ? 9.419 -6.040 -26.413 1.00 86.88 255 ALA A CA 1
ATOM 1992 C C . ALA A 1 255 ? 10.086 -7.433 -26.476 1.00 86.88 255 ALA A C 1
ATOM 1994 O O . ALA A 1 255 ? 9.746 -8.246 -27.334 1.00 86.88 255 ALA A O 1
ATOM 1995 N N . ASN A 1 256 ? 10.997 -7.735 -25.545 1.00 86.25 256 ASN A N 1
ATOM 1996 C CA . ASN A 1 256 ? 11.660 -9.025 -25.381 1.00 86.25 256 ASN A CA 1
ATOM 1997 C C . ASN A 1 256 ? 11.200 -9.726 -24.089 1.00 86.25 256 ASN A C 1
ATOM 1999 O O . ASN A 1 256 ? 11.862 -9.671 -23.047 1.00 86.25 256 ASN A O 1
ATOM 2003 N N . ASN A 1 257 ? 10.081 -10.452 -24.174 1.00 82.31 257 ASN A N 1
ATOM 2004 C CA . ASN A 1 257 ? 9.454 -11.135 -23.032 1.00 82.31 257 ASN A CA 1
ATOM 2005 C C . ASN A 1 257 ? 10.435 -11.959 -22.175 1.00 82.31 257 ASN A C 1
ATOM 2007 O O . ASN A 1 257 ? 10.326 -11.956 -20.950 1.00 82.31 257 ASN A O 1
ATOM 2011 N N . LYS A 1 258 ? 11.427 -12.628 -22.783 1.00 86.38 258 LYS A N 1
ATOM 2012 C CA . LYS A 1 258 ? 12.399 -13.447 -22.041 1.00 86.38 258 LYS A CA 1
ATOM 2013 C C . LYS A 1 258 ? 13.321 -12.590 -21.170 1.00 86.38 258 LYS A C 1
ATOM 2015 O O . LYS A 1 258 ? 13.509 -12.907 -19.998 1.00 86.38 258 LYS A O 1
ATOM 2020 N N . GLN A 1 259 ? 13.879 -11.507 -21.713 1.00 85.81 259 GLN A N 1
ATOM 2021 C CA . GLN A 1 259 ? 14.736 -10.597 -20.941 1.00 85.81 259 GLN A CA 1
ATOM 2022 C C . GLN A 1 259 ? 13.944 -9.864 -19.854 1.00 85.81 259 GLN A C 1
ATOM 2024 O O . GLN A 1 259 ? 14.425 -9.724 -18.730 1.00 85.81 259 GLN A O 1
ATOM 2029 N N . HIS A 1 260 ? 12.709 -9.456 -20.157 1.00 86.12 260 HIS A N 1
ATOM 2030 C CA . HIS A 1 260 ? 11.807 -8.843 -19.181 1.00 86.12 260 HIS A CA 1
ATOM 2031 C C . HIS A 1 260 ? 11.498 -9.771 -18.002 1.00 86.12 260 HIS A C 1
ATOM 2033 O O . HIS A 1 260 ? 11.578 -9.353 -16.846 1.00 86.12 260 HIS A O 1
ATOM 2039 N N . GLU A 1 261 ? 11.178 -11.040 -18.262 1.00 84.00 261 GLU A N 1
ATOM 2040 C CA . GLU A 1 261 ? 10.929 -12.016 -17.200 1.00 84.00 261 GLU A CA 1
ATOM 2041 C C . GLU A 1 261 ? 12.146 -12.234 -16.300 1.00 84.00 261 GLU A C 1
ATOM 2043 O O . GLU A 1 261 ? 11.995 -12.274 -15.076 1.00 84.00 261 GLU A O 1
ATOM 2048 N N . VAL A 1 262 ? 13.336 -12.359 -16.896 1.00 84.38 262 VAL A N 1
ATOM 2049 C CA . VAL A 1 262 ? 14.598 -12.526 -16.161 1.00 84.38 262 VAL A CA 1
ATOM 2050 C C . VAL A 1 262 ? 14.863 -11.302 -15.286 1.00 84.38 262 VAL A C 1
ATOM 2052 O O . VAL A 1 262 ? 15.053 -11.457 -14.082 1.00 84.38 262 VAL A O 1
ATOM 2055 N N . PHE A 1 263 ? 14.754 -10.087 -15.831 1.00 85.94 263 PHE A N 1
ATOM 2056 C CA . PHE A 1 263 ? 14.925 -8.844 -15.070 1.00 85.94 263 PHE A CA 1
ATOM 2057 C C . PHE A 1 263 ? 13.980 -8.754 -13.858 1.00 85.94 263 PHE A C 1
ATOM 2059 O O . PHE A 1 263 ? 14.410 -8.465 -12.737 1.00 85.94 263 PHE A O 1
ATOM 2066 N N . ASN A 1 264 ? 12.690 -9.060 -14.050 1.00 81.81 264 ASN A N 1
ATOM 2067 C CA . ASN A 1 264 ? 11.704 -9.032 -12.967 1.00 81.81 264 ASN A CA 1
ATOM 2068 C C . ASN A 1 264 ? 12.012 -10.070 -11.876 1.00 81.81 264 ASN A C 1
ATOM 2070 O O . ASN A 1 264 ? 11.945 -9.761 -10.682 1.00 81.81 264 ASN A O 1
ATOM 2074 N N . LYS A 1 265 ? 12.325 -11.309 -12.277 1.00 79.44 265 LYS A N 1
ATOM 2075 C CA . LYS A 1 265 ? 12.577 -12.421 -11.349 1.00 79.44 265 LYS A CA 1
ATOM 2076 C C . LYS A 1 265 ? 13.892 -12.228 -10.598 1.00 79.44 265 LYS A C 1
ATOM 2078 O O . LYS A 1 265 ? 13.922 -12.424 -9.384 1.00 79.44 265 LYS A O 1
ATOM 2083 N N . GLU A 1 266 ? 14.955 -11.825 -11.283 1.00 80.94 266 GLU A N 1
ATOM 2084 C CA . GLU A 1 266 ? 16.304 -11.808 -10.719 1.00 80.94 266 GLU A CA 1
ATOM 2085 C C . GLU A 1 266 ? 16.671 -10.516 -9.999 1.00 80.94 266 GLU A C 1
ATOM 2087 O O . GLU A 1 266 ? 17.442 -10.594 -9.039 1.00 80.94 266 GLU A O 1
ATOM 2092 N N . TYR A 1 267 ? 16.130 -9.370 -10.425 1.00 85.81 267 TYR A N 1
ATOM 2093 C CA . TYR A 1 267 ? 16.515 -8.060 -9.902 1.00 85.81 267 TYR A CA 1
ATOM 2094 C C . TYR A 1 267 ? 15.375 -7.371 -9.146 1.00 85.81 267 TYR A C 1
ATOM 2096 O O . TYR A 1 267 ? 15.452 -7.267 -7.919 1.00 85.81 267 TYR A O 1
ATOM 2104 N N . LEU A 1 268 ? 14.281 -6.985 -9.824 1.00 81.88 268 LEU A N 1
ATOM 2105 C CA . LEU A 1 268 ? 13.205 -6.194 -9.195 1.00 81.88 268 LEU A CA 1
ATOM 2106 C C . LEU A 1 268 ? 12.606 -6.878 -7.957 1.00 81.88 268 LEU A C 1
ATOM 2108 O O . LEU A 1 268 ? 12.389 -6.236 -6.930 1.00 81.88 268 LEU A O 1
ATOM 2112 N N . SER A 1 269 ? 12.405 -8.199 -8.009 1.00 75.81 269 SER A N 1
ATOM 2113 C CA . SER A 1 269 ? 11.824 -8.948 -6.888 1.00 75.81 269 SER A CA 1
ATOM 2114 C C . SER A 1 269 ? 12.711 -8.994 -5.633 1.00 75.81 269 SER A C 1
ATOM 2116 O O . SER A 1 269 ? 12.193 -9.174 -4.527 1.00 75.81 269 SER A O 1
ATOM 2118 N N . LYS A 1 270 ? 14.037 -8.847 -5.784 1.00 80.44 270 LYS A N 1
ATOM 2119 C CA . LYS A 1 270 ? 15.011 -8.928 -4.682 1.00 80.44 270 LYS A CA 1
ATOM 2120 C C . LYS A 1 270 ? 15.216 -7.588 -3.985 1.00 80.44 270 LYS A C 1
ATOM 2122 O O . LYS A 1 270 ? 15.546 -7.577 -2.800 1.00 80.44 270 LYS A O 1
ATOM 2127 N N . ILE A 1 271 ? 14.980 -6.482 -4.689 1.00 84.25 271 ILE A N 1
ATOM 2128 C CA . ILE A 1 271 ? 15.245 -5.130 -4.187 1.00 84.25 271 ILE A CA 1
ATOM 2129 C C . ILE A 1 271 ? 14.461 -4.848 -2.913 1.00 84.25 271 ILE A C 1
ATOM 2131 O O . ILE A 1 271 ? 15.064 -4.450 -1.925 1.00 84.25 271 ILE A O 1
ATOM 2135 N N . TRP A 1 272 ? 13.166 -5.166 -2.870 1.00 78.81 272 TRP A N 1
ATOM 2136 C CA . TRP A 1 272 ? 12.345 -5.005 -1.665 1.00 78.81 272 TRP A CA 1
ATOM 2137 C C . TRP A 1 272 ? 12.972 -5.608 -0.398 1.00 78.81 272 TRP A C 1
ATOM 2139 O O . TRP A 1 272 ? 12.953 -4.986 0.665 1.00 78.81 272 TRP A O 1
ATOM 2149 N N . GLY A 1 273 ? 13.549 -6.808 -0.513 1.00 77.75 273 GLY A N 1
ATOM 2150 C CA . GLY A 1 273 ? 14.176 -7.489 0.615 1.00 77.75 273 GLY A CA 1
ATOM 2151 C C . GLY A 1 273 ? 15.460 -6.789 1.050 1.00 77.75 273 GLY A C 1
ATOM 2152 O O . GLY A 1 273 ? 15.693 -6.624 2.248 1.00 77.75 273 GLY A O 1
ATOM 2153 N N . SER A 1 274 ? 16.274 -6.346 0.089 1.00 82.75 274 SER A N 1
ATOM 2154 C CA . SER A 1 274 ? 17.491 -5.583 0.373 1.00 82.75 274 SER A CA 1
ATOM 2155 C C . SER A 1 274 ? 17.173 -4.226 1.005 1.00 82.75 274 SER A C 1
ATOM 2157 O O . SER A 1 274 ? 17.717 -3.922 2.061 1.00 82.75 274 SER A O 1
ATOM 2159 N N . LEU A 1 275 ? 16.194 -3.485 0.470 1.00 82.62 275 LEU A N 1
ATOM 2160 C CA . LEU A 1 275 ? 15.733 -2.216 1.041 1.00 82.62 275 LEU A CA 1
ATOM 2161 C C . LEU A 1 275 ? 15.256 -2.392 2.486 1.00 82.62 275 LEU A C 1
ATOM 2163 O O . LEU A 1 275 ? 15.666 -1.632 3.359 1.00 82.62 275 LEU A O 1
ATOM 2167 N N . ARG A 1 276 ? 14.465 -3.434 2.780 1.00 79.31 276 ARG A N 1
ATOM 2168 C CA . ARG A 1 276 ? 14.039 -3.718 4.159 1.00 79.31 276 ARG A CA 1
ATOM 2169 C C . ARG A 1 276 ? 15.221 -4.027 5.080 1.00 79.31 276 ARG A C 1
ATOM 2171 O O . ARG A 1 276 ? 15.238 -3.571 6.222 1.00 79.31 276 ARG A O 1
ATOM 2178 N N . LYS A 1 277 ? 16.209 -4.797 4.616 1.00 79.19 277 LYS A N 1
ATOM 2179 C CA . LYS A 1 277 ? 17.428 -5.069 5.397 1.00 79.19 277 LYS A CA 1
ATOM 2180 C C . LYS A 1 277 ? 18.206 -3.783 5.674 1.00 79.19 277 LYS A C 1
ATOM 2182 O O . LYS A 1 277 ? 18.653 -3.597 6.802 1.00 79.19 277 LYS A O 1
ATOM 2187 N N . SER A 1 278 ? 18.331 -2.898 4.686 1.00 79.56 278 SER A N 1
ATOM 2188 C CA . SER A 1 278 ? 18.978 -1.593 4.850 1.00 79.56 278 SER A CA 1
ATOM 2189 C C . SER A 1 278 ? 18.237 -0.697 5.839 1.00 79.56 278 SER A C 1
ATOM 2191 O O . SER A 1 278 ? 18.877 -0.090 6.689 1.00 79.56 278 SER A O 1
ATOM 2193 N N . GLU A 1 279 ? 16.899 -0.681 5.800 1.00 76.25 279 GLU A N 1
ATOM 2194 C CA . GLU A 1 279 ? 16.077 0.036 6.784 1.00 76.25 279 GLU A CA 1
ATOM 2195 C C . GLU A 1 279 ? 16.325 -0.479 8.207 1.00 76.25 279 GLU A C 1
ATOM 2197 O O . GLU A 1 279 ? 16.540 0.319 9.109 1.00 76.25 279 GLU A O 1
ATOM 2202 N N . ILE A 1 280 ? 16.344 -1.802 8.419 1.00 73.38 280 ILE A N 1
ATOM 2203 C CA . ILE A 1 280 ? 16.609 -2.400 9.743 1.00 73.38 280 ILE A CA 1
ATOM 2204 C C . ILE A 1 280 ? 18.012 -2.035 10.249 1.00 73.38 280 ILE A C 1
ATOM 2206 O O . ILE A 1 280 ? 18.193 -1.787 11.439 1.00 73.38 280 ILE A O 1
ATOM 2210 N N . LYS A 1 281 ? 19.000 -2.005 9.349 1.00 75.69 281 LYS A N 1
ATOM 2211 C CA . LYS A 1 281 ? 20.379 -1.603 9.650 1.00 75.69 281 LYS A CA 1
ATOM 2212 C C . LYS A 1 281 ? 20.541 -0.089 9.846 1.00 75.69 281 LYS A C 1
ATOM 2214 O O . LYS A 1 281 ? 21.586 0.329 10.326 1.00 75.69 281 LYS A O 1
ATOM 2219 N N . GLY A 1 282 ? 19.543 0.717 9.479 1.00 70.44 282 GLY A N 1
ATOM 2220 C CA . GLY A 1 282 ? 19.622 2.173 9.562 1.00 70.44 282 GLY A CA 1
ATOM 2221 C C . GLY A 1 282 ? 20.582 2.807 8.555 1.00 70.44 282 GLY A C 1
ATOM 2222 O O . GLY A 1 282 ? 21.197 3.813 8.881 1.00 70.44 282 GLY A O 1
ATOM 2223 N N . LEU A 1 283 ? 20.753 2.213 7.370 1.00 72.69 283 LEU A N 1
ATOM 2224 C CA . LEU A 1 283 ? 21.695 2.723 6.369 1.00 72.69 283 LEU A CA 1
ATOM 2225 C C . LEU A 1 283 ? 21.123 3.932 5.618 1.00 72.69 283 LEU A C 1
ATOM 2227 O O . LEU A 1 283 ? 20.004 3.863 5.104 1.00 72.69 283 LEU A O 1
ATOM 2231 N N . ASP A 1 284 ? 21.926 4.987 5.470 1.00 70.44 284 ASP A N 1
ATOM 2232 C CA . ASP A 1 284 ? 21.577 6.155 4.647 1.00 70.44 284 ASP A CA 1
ATOM 2233 C C . ASP A 1 284 ? 21.537 5.818 3.154 1.00 70.44 284 ASP A C 1
ATOM 2235 O O . ASP A 1 284 ? 20.664 6.281 2.419 1.00 70.44 284 ASP A O 1
ATOM 2239 N N . THR A 1 285 ? 22.471 4.971 2.713 1.00 79.00 285 THR A N 1
ATOM 2240 C CA . THR A 1 285 ? 22.501 4.414 1.358 1.00 79.00 285 THR A CA 1
ATOM 2241 C C . THR A 1 285 ? 22.086 2.947 1.415 1.00 79.00 285 THR A C 1
ATOM 2243 O O . THR A 1 285 ? 22.728 2.168 2.125 1.00 79.00 285 THR A O 1
ATOM 2246 N N . PRO A 1 286 ? 21.024 2.533 0.700 1.00 82.94 286 PRO A N 1
ATOM 2247 C CA . PRO A 1 286 ? 20.600 1.145 0.716 1.00 82.94 286 PRO A CA 1
ATOM 2248 C C . PRO A 1 286 ? 21.646 0.221 0.096 1.00 82.94 286 PRO A C 1
ATOM 2250 O O . PRO A 1 286 ? 22.219 0.506 -0.952 1.00 82.94 286 PRO A O 1
ATOM 2253 N N . GLU A 1 287 ? 21.815 -0.944 0.710 1.00 87.19 287 GLU A N 1
ATOM 2254 C CA . GLU A 1 287 ? 22.457 -2.086 0.072 1.00 87.19 287 GLU A CA 1
ATOM 2255 C C . GLU A 1 287 ? 21.491 -2.637 -0.980 1.00 87.19 287 GLU A C 1
ATOM 2257 O O . GLU A 1 287 ? 20.345 -2.971 -0.674 1.00 87.19 287 GLU A O 1
ATOM 2262 N N . LEU A 1 288 ? 21.945 -2.745 -2.224 1.00 88.38 288 LEU A N 1
ATOM 2263 C CA . LEU A 1 288 ? 21.141 -3.220 -3.346 1.00 88.38 288 LEU A CA 1
ATOM 2264 C C . LEU A 1 288 ? 21.670 -4.577 -3.833 1.00 88.38 288 LEU A C 1
ATOM 2266 O O . LEU A 1 288 ? 22.854 -4.878 -3.671 1.00 88.38 288 LEU A O 1
ATOM 2270 N N . PRO A 1 289 ? 20.803 -5.455 -4.374 1.00 86.62 289 PRO A N 1
ATOM 2271 C CA . PRO A 1 289 ? 21.271 -6.709 -4.954 1.00 86.62 289 PRO A CA 1
ATOM 2272 C C . PRO A 1 289 ? 22.202 -6.429 -6.141 1.00 86.62 289 PRO A C 1
ATOM 2274 O O . PRO A 1 289 ? 22.074 -5.403 -6.807 1.00 86.62 289 PRO A O 1
ATOM 2277 N N . ALA A 1 290 ? 23.106 -7.365 -6.440 1.00 87.75 290 ALA A N 1
ATOM 2278 C CA . ALA A 1 290 ? 23.968 -7.259 -7.613 1.00 87.75 290 ALA A CA 1
ATOM 2279 C C . ALA A 1 290 ? 23.131 -7.091 -8.894 1.00 87.75 290 ALA A C 1
ATOM 2281 O O . ALA A 1 290 ? 22.153 -7.816 -9.106 1.00 87.75 290 ALA A O 1
ATOM 2282 N N . PHE A 1 291 ? 23.516 -6.127 -9.732 1.00 90.94 291 PHE A N 1
ATOM 2283 C CA . PHE A 1 291 ? 22.851 -5.883 -11.006 1.00 90.94 291 PHE A CA 1
ATOM 2284 C C . PHE A 1 291 ? 23.227 -6.973 -12.022 1.00 90.94 291 PHE A C 1
ATOM 2286 O O . PHE A 1 291 ? 24.423 -7.227 -12.196 1.00 90.94 291 PHE A O 1
ATOM 2293 N N . PRO A 1 292 ? 22.256 -7.634 -12.681 1.00 86.56 292 PRO A N 1
ATOM 2294 C CA . PRO A 1 292 ? 22.561 -8.690 -13.639 1.00 86.56 292 PRO A CA 1
ATOM 2295 C C . PRO A 1 292 ? 23.352 -8.161 -14.844 1.00 86.56 292 PRO A C 1
ATOM 2297 O O . PRO A 1 292 ? 23.088 -7.071 -15.353 1.00 86.56 292 PRO A O 1
ATOM 2300 N N . GLN A 1 293 ? 24.320 -8.946 -15.322 1.00 86.31 293 GLN A N 1
ATOM 2301 C CA . GLN A 1 293 ? 25.132 -8.583 -16.485 1.00 86.31 293 GLN A CA 1
ATOM 2302 C C . GLN A 1 293 ? 24.284 -8.549 -17.768 1.00 86.31 293 GLN A C 1
ATOM 2304 O O . GLN A 1 293 ? 23.382 -9.364 -17.949 1.00 86.31 293 GLN A O 1
ATOM 2309 N N . GLY A 1 294 ? 24.606 -7.626 -18.681 1.00 85.69 294 GLY A N 1
ATOM 2310 C CA . GLY A 1 294 ? 23.958 -7.525 -19.994 1.00 85.69 294 GLY A CA 1
ATOM 2311 C C . GLY A 1 294 ? 22.664 -6.707 -20.013 1.00 85.69 294 GLY A C 1
ATOM 2312 O O . GLY A 1 294 ? 22.012 -6.643 -21.052 1.00 85.69 294 GLY A O 1
ATOM 2313 N N . PHE A 1 295 ? 22.302 -6.069 -18.896 1.00 88.62 295 PHE A N 1
ATOM 2314 C CA . PHE A 1 295 ? 21.186 -5.126 -18.820 1.00 88.62 295 PHE A CA 1
ATOM 2315 C C . PHE A 1 295 ? 21.688 -3.669 -18.838 1.00 88.62 295 PHE A C 1
ATOM 2317 O O . PHE A 1 295 ? 22.806 -3.412 -18.391 1.00 88.62 295 PHE A O 1
ATOM 2324 N N . PRO A 1 296 ? 20.885 -2.706 -19.332 1.00 90.25 296 PRO A N 1
ATOM 2325 C CA . PRO A 1 296 ? 21.236 -1.284 -19.305 1.00 90.25 296 PRO A CA 1
ATOM 2326 C C . PRO A 1 296 ? 21.452 -0.748 -17.882 1.00 90.25 296 PRO A C 1
ATOM 2328 O O . PRO A 1 296 ? 20.587 -0.908 -17.023 1.00 90.25 296 PRO A O 1
ATOM 2331 N N . ASP A 1 297 ? 22.563 -0.046 -17.635 1.00 90.50 297 ASP A N 1
ATOM 2332 C CA . ASP A 1 297 ? 22.907 0.500 -16.306 1.00 90.50 297 ASP A CA 1
ATOM 2333 C C . ASP A 1 297 ? 21.873 1.495 -15.755 1.00 90.50 297 ASP A C 1
ATOM 2335 O O . ASP A 1 297 ? 21.763 1.705 -14.549 1.00 90.50 297 ASP A O 1
ATOM 2339 N N . THR A 1 298 ? 21.079 2.105 -16.623 1.00 89.56 298 THR A N 1
ATOM 2340 C CA . THR A 1 298 ? 19.951 2.983 -16.279 1.00 89.56 298 THR A CA 1
ATOM 2341 C C . THR A 1 298 ? 18.889 2.266 -15.444 1.00 89.56 298 THR A C 1
ATOM 2343 O O . THR A 1 298 ? 18.256 2.895 -14.602 1.00 89.56 298 THR A O 1
ATOM 2346 N N . LEU A 1 299 ? 18.736 0.948 -15.614 1.00 88.31 299 LEU A N 1
ATOM 2347 C CA . LEU A 1 299 ? 17.794 0.106 -14.871 1.00 88.31 299 LEU A CA 1
ATOM 2348 C C . LEU A 1 299 ? 18.315 -0.332 -13.500 1.00 88.31 299 LEU A C 1
ATOM 2350 O O . LEU A 1 299 ? 17.610 -1.035 -12.771 1.00 88.31 299 LEU A O 1
ATOM 2354 N N . ARG A 1 300 ? 19.540 0.061 -13.139 1.00 89.94 300 ARG A N 1
ATOM 2355 C CA . ARG A 1 300 ? 20.061 -0.133 -11.789 1.00 89.94 300 ARG A CA 1
ATOM 2356 C C . ARG A 1 300 ? 19.182 0.588 -10.778 1.00 89.94 300 ARG A C 1
ATOM 2358 O O . ARG A 1 300 ? 18.756 1.726 -10.985 1.00 89.94 300 ARG A O 1
ATOM 2365 N N . ALA A 1 301 ? 18.948 -0.072 -9.656 1.00 86.25 301 ALA A N 1
ATOM 2366 C CA . ALA A 1 301 ? 18.150 0.438 -8.560 1.00 86.25 301 ALA A CA 1
ATOM 2367 C C . ALA A 1 301 ? 18.712 1.761 -8.032 1.00 86.25 301 ALA A C 1
ATOM 2369 O O . ALA A 1 301 ? 17.936 2.637 -7.695 1.00 86.25 301 ALA A O 1
ATOM 2370 N N . GLU A 1 302 ? 20.027 1.966 -8.058 1.00 86.06 302 GLU A N 1
ATOM 2371 C CA . GLU A 1 302 ? 20.682 3.229 -7.718 1.00 86.06 302 GLU A CA 1
ATOM 2372 C C . GLU A 1 302 ? 20.172 4.389 -8.586 1.00 86.06 302 GLU A C 1
ATOM 2374 O O . GLU A 1 302 ? 19.836 5.453 -8.072 1.00 86.06 302 GLU A O 1
ATOM 2379 N N . ASN A 1 303 ? 20.072 4.185 -9.903 1.00 85.56 303 ASN A N 1
ATOM 2380 C CA . ASN A 1 303 ? 19.594 5.206 -10.836 1.00 85.56 303 ASN A CA 1
ATOM 2381 C C . ASN A 1 303 ? 18.085 5.415 -10.720 1.00 85.56 303 ASN A C 1
ATOM 2383 O O . ASN A 1 303 ? 17.611 6.547 -10.728 1.00 85.56 303 ASN A O 1
ATOM 2387 N N . ILE A 1 304 ? 17.338 4.332 -10.534 1.00 82.50 304 ILE A N 1
ATOM 2388 C CA . ILE A 1 304 ? 15.900 4.387 -10.288 1.00 82.50 304 ILE A CA 1
ATOM 2389 C C . ILE A 1 304 ? 15.590 5.132 -8.978 1.00 82.50 304 ILE A C 1
ATOM 2391 O O . ILE A 1 304 ? 14.691 5.966 -8.938 1.00 82.50 304 ILE A O 1
ATOM 2395 N N . MET A 1 305 ? 16.351 4.882 -7.913 1.00 78.31 305 MET A N 1
ATOM 2396 C CA . MET A 1 305 ? 16.146 5.500 -6.602 1.00 78.31 305 MET A CA 1
ATOM 2397 C C . MET A 1 305 ? 16.527 6.981 -6.588 1.00 78.31 305 MET A C 1
ATOM 2399 O O . MET A 1 305 ? 15.930 7.734 -5.826 1.00 78.31 305 MET A O 1
ATOM 2403 N N . LYS A 1 306 ? 17.424 7.455 -7.465 1.00 79.75 306 LYS A N 1
ATOM 2404 C CA . LYS A 1 306 ? 17.662 8.904 -7.645 1.00 79.75 306 LYS A CA 1
ATOM 2405 C C . LYS A 1 306 ? 16.391 9.672 -8.025 1.00 79.75 306 LYS A C 1
ATOM 2407 O O . LYS A 1 306 ? 16.264 10.836 -7.662 1.00 79.75 306 LYS A O 1
ATOM 2412 N N . LEU A 1 307 ? 15.406 9.022 -8.656 1.00 72.00 307 LEU A N 1
ATOM 2413 C CA . LEU A 1 307 ? 14.091 9.630 -8.920 1.00 72.00 307 LEU A CA 1
ATOM 2414 C C . LEU A 1 307 ? 13.337 10.030 -7.646 1.00 72.00 307 LEU A C 1
ATOM 2416 O O . LEU A 1 307 ? 12.383 10.796 -7.710 1.00 72.00 307 LEU A O 1
ATOM 2420 N N . ALA A 1 308 ? 13.741 9.500 -6.498 1.00 59.53 308 ALA A N 1
ATOM 2421 C CA . ALA A 1 308 ? 13.080 9.705 -5.226 1.00 59.53 308 ALA A CA 1
ATOM 2422 C C . ALA A 1 308 ? 13.742 10.724 -4.302 1.00 59.53 308 ALA A C 1
ATOM 2424 O O . ALA A 1 308 ? 13.155 11.099 -3.286 1.00 59.53 308 ALA A O 1
ATOM 2425 N N . HIS A 1 309 ? 14.988 11.085 -4.594 1.00 59.16 309 HIS A N 1
ATOM 2426 C CA . HIS A 1 309 ? 15.803 11.924 -3.732 1.00 59.16 309 HIS A CA 1
ATOM 2427 C C . HIS A 1 309 ? 15.772 13.366 -4.238 1.00 59.16 309 HIS A C 1
ATOM 2429 O O . HIS A 1 309 ? 16.604 13.729 -5.063 1.00 59.16 309 HIS A O 1
ATOM 2435 N N . VAL A 1 310 ? 14.814 14.157 -3.734 1.00 41.12 310 VAL A N 1
ATOM 2436 C CA . VAL A 1 310 ? 14.883 15.626 -3.584 1.00 41.12 310 VAL A CA 1
ATOM 2437 C C . VAL A 1 310 ? 14.154 16.004 -2.298 1.00 41.12 310 VAL A C 1
ATOM 2439 O O . VAL A 1 310 ? 12.981 15.588 -2.148 1.00 41.12 310 VAL A O 1
#

Foldseek 3Di:
DDDDDPVSVLLVVLLDLVLLLVLLVVLLVVCVVCQVVVVVVLVVLCVQLVFPWDWDGDFDDSNVLSVVLNVCSVCVVVPPVCVLVSVCSNVVLLSAPRDPDAREGAGEQAVVPCVPPLRLVSSLVSLLVCQVPPPQKHWQEKEWEAEPPFDASQHPVSLVSQQAGWDQDSVRDIDGRYRYYDYDNFRQTWMWIFMGGNSHTGTHIYDYNQLVVLVVLVVLLVCLLVVHDDDCVPFDPVLVVLSVVLSVLSNVVSVVVVSNVCCVVPASRHQNNQQSVCSVVNHPDTDGPDDDPPGDPSNDPVSSCVNVDD